Protein AF-A0A2N3AT67-F1 (afdb_monomer_lite)

Foldseek 3Di:
DDDDDDDDDDDDDDDDDDPDDDDDDPDDPDDPDDPPPPDPDDDPDDDDDDDDDDDDDDDDDDDDDDDDDDPPDDDPDPPPDDPVPPPPDPDQDPVLVVVDDDPVVLVPDDPLRNCVSVVVQDLAPADPVRAQDLQWFADQECVSPADHQCPQAPPDLVVLLCVLVVLQAADPDPVCLVVLLSHLRYRHGHYPPDDSLSSLLSSLNNCLRNVVLCRSLVRLVSHGLSPHDPSNLVSNCSSCVSVVNLQSSLVNCSSCVPVDDALVSLLSPLLSCLLVVVLVVSLVSLVVCCVVVRDPNVVSVVSNVNSVVSVD

Structure (mmCIF, N/CA/C/O backbone):
data_AF-A0A2N3AT67-F1
#
_entry.id   AF-A0A2N3AT67-F1
#
loop_
_atom_site.group_PDB
_atom_site.id
_atom_site.type_symbol
_atom_site.label_atom_id
_atom_site.label_alt_id
_atom_site.label_comp_id
_atom_site.label_asym_id
_atom_site.label_entity_id
_atom_site.label_seq_id
_atom_site.pdbx_PDB_ins_code
_atom_site.Cartn_x
_atom_site.Cartn_y
_atom_site.Cartn_z
_atom_site.occupancy
_atom_site.B_iso_or_equiv
_atom_site.auth_seq_id
_atom_site.auth_comp_id
_atom_site.auth_asym_id
_atom_site.auth_atom_id
_atom_site.pdbx_PDB_model_num
ATOM 1 N N . MET A 1 1 ? 61.462 26.965 7.258 1.00 39.53 1 MET A N 1
ATOM 2 C CA . MET A 1 1 ? 61.397 26.772 5.792 1.00 39.53 1 MET A CA 1
ATOM 3 C C . MET A 1 1 ? 59.910 26.651 5.473 1.00 39.53 1 MET A C 1
ATOM 5 O O . MET A 1 1 ? 59.296 25.748 6.014 1.00 39.53 1 MET A O 1
ATOM 9 N N . ALA A 1 2 ? 59.227 27.693 4.984 1.00 36.69 2 ALA A N 1
ATOM 10 C CA . ALA A 1 2 ? 59.305 28.261 3.625 1.00 36.69 2 ALA A CA 1
ATOM 11 C C . ALA A 1 2 ? 58.795 27.244 2.571 1.00 36.69 2 ALA A C 1
ATOM 13 O O . ALA A 1 2 ? 59.312 26.135 2.555 1.00 36.69 2 ALA A O 1
ATOM 14 N N . ALA A 1 3 ? 57.822 27.540 1.695 1.00 36.34 3 ALA A N 1
ATOM 15 C CA . ALA A 1 3 ? 57.132 28.813 1.420 1.00 36.34 3 ALA A CA 1
ATOM 16 C C . ALA A 1 3 ? 55.718 28.620 0.808 1.00 36.34 3 ALA A C 1
ATOM 18 O O . ALA A 1 3 ? 55.346 27.515 0.423 1.00 36.34 3 ALA A O 1
ATOM 19 N N . SER A 1 4 ? 54.961 29.719 0.695 1.00 42.91 4 SER A N 1
ATOM 20 C CA . SER A 1 4 ? 53.636 29.813 0.053 1.00 42.91 4 SER A CA 1
ATOM 21 C C . SER A 1 4 ? 53.713 30.246 -1.423 1.00 42.91 4 SER A C 1
ATOM 23 O O . SER A 1 4 ? 54.487 31.150 -1.721 1.00 42.91 4 SER A O 1
ATOM 25 N N . VAL A 1 5 ? 52.828 29.721 -2.290 1.00 42.88 5 VAL A N 1
ATOM 26 C CA . VAL A 1 5 ? 52.293 30.318 -3.552 1.00 42.88 5 VAL A CA 1
ATOM 27 C C . VAL A 1 5 ? 50.911 29.666 -3.796 1.00 42.88 5 VAL A C 1
ATOM 29 O O . VAL A 1 5 ? 50.825 28.453 -3.644 1.00 42.88 5 VAL A O 1
ATOM 32 N N . LEU A 1 6 ? 49.757 30.294 -4.081 1.00 40.88 6 LEU A N 1
ATOM 33 C CA . LEU A 1 6 ? 49.311 31.677 -4.369 1.00 40.88 6 LEU A CA 1
ATOM 34 C C . LEU A 1 6 ? 49.161 32.091 -5.857 1.00 40.88 6 LEU A C 1
ATOM 36 O O . LEU A 1 6 ? 49.965 32.844 -6.393 1.00 40.88 6 LEU A O 1
ATOM 40 N N . ALA A 1 7 ? 48.047 31.658 -6.466 1.00 38.94 7 ALA A N 1
ATOM 41 C CA . ALA A 1 7 ? 47.331 32.257 -7.611 1.00 38.94 7 ALA A CA 1
ATOM 42 C C . ALA A 1 7 ? 45.872 31.744 -7.514 1.00 38.94 7 ALA A C 1
ATOM 44 O O . ALA A 1 7 ? 45.680 30.533 -7.472 1.00 38.94 7 ALA A O 1
ATOM 45 N N . LEU A 1 8 ? 44.794 32.501 -7.275 1.00 38.44 8 LEU A N 1
ATOM 46 C CA . LEU A 1 8 ? 44.333 33.839 -7.681 1.00 38.44 8 LEU A CA 1
ATOM 47 C C . LEU A 1 8 ? 43.943 33.972 -9.166 1.00 38.44 8 LEU A C 1
ATOM 49 O O . LEU A 1 8 ? 44.793 34.012 -10.048 1.00 38.44 8 LEU A O 1
ATOM 53 N N . GLY A 1 9 ? 42.631 34.118 -9.388 1.00 39.91 9 GLY A N 1
ATOM 54 C CA . GLY A 1 9 ? 41.974 34.441 -10.657 1.00 39.91 9 GLY A CA 1
ATOM 55 C C . GLY A 1 9 ? 40.609 35.095 -10.397 1.00 39.91 9 GLY A C 1
ATOM 56 O O . GLY A 1 9 ? 39.591 34.414 -10.327 1.00 39.91 9 GLY A O 1
ATOM 57 N N . LEU A 1 10 ? 40.614 36.416 -10.188 1.00 41.66 10 LEU A N 1
ATOM 58 C CA . LEU A 1 10 ? 39.441 37.314 -10.210 1.00 41.66 10 LEU A CA 1
ATOM 59 C C . LEU A 1 10 ? 38.942 37.501 -11.669 1.00 41.66 10 LEU A C 1
ATOM 61 O O . LEU A 1 10 ? 39.706 37.214 -12.585 1.00 41.66 10 LEU A O 1
ATOM 65 N N . ALA A 1 11 ? 37.775 38.071 -12.009 1.00 43.16 11 ALA A N 1
ATOM 66 C CA . ALA A 1 11 ? 36.492 38.373 -11.340 1.00 43.16 11 ALA A CA 1
ATOM 67 C C . ALA A 1 11 ? 35.508 38.954 -12.403 1.00 43.16 11 ALA A C 1
ATOM 69 O O . ALA A 1 11 ? 35.921 39.209 -13.532 1.00 43.16 11 ALA A O 1
ATOM 70 N N . GLY A 1 12 ? 34.247 39.239 -12.029 1.00 35.28 12 GLY A N 1
ATOM 71 C CA . GLY A 1 12 ? 33.264 39.994 -12.844 1.00 35.28 12 GLY A CA 1
ATOM 72 C C . GLY A 1 12 ? 32.013 39.169 -13.187 1.00 35.28 12 GLY A C 1
ATOM 73 O O . GLY A 1 12 ? 32.057 38.389 -14.126 1.00 35.28 12 GLY A O 1
ATOM 74 N N . ALA A 1 13 ? 30.899 39.149 -12.444 1.00 42.62 13 ALA A N 1
ATOM 75 C CA . ALA A 1 13 ? 30.152 40.174 -11.696 1.00 42.62 13 ALA A CA 1
ATOM 76 C C . ALA A 1 13 ? 29.319 41.136 -12.572 1.00 42.62 13 ALA A C 1
ATOM 78 O O . ALA A 1 13 ? 29.882 42.015 -13.211 1.00 42.62 13 ALA A O 1
ATOM 79 N N . ILE A 1 14 ? 27.985 40.975 -12.525 1.00 42.12 14 ILE A N 1
ATOM 80 C CA . ILE A 1 14 ? 26.900 41.989 -12.550 1.00 42.12 14 ILE A CA 1
ATOM 81 C C . ILE A 1 14 ? 25.559 41.235 -12.385 1.00 42.12 14 ILE A C 1
ATOM 83 O O . ILE A 1 14 ? 25.407 40.150 -12.939 1.00 42.12 14 ILE A O 1
ATOM 87 N N . GLY A 1 15 ? 24.579 41.808 -11.666 1.00 36.19 15 GLY A N 1
ATOM 88 C CA . GLY A 1 15 ? 23.164 41.410 -11.820 1.00 36.19 15 GLY A CA 1
ATOM 89 C C . GLY A 1 15 ? 22.425 40.801 -10.618 1.00 36.19 15 GLY A C 1
ATOM 90 O O . GLY A 1 15 ? 21.558 39.958 -10.820 1.00 36.19 15 GLY A O 1
ATOM 91 N N . GLY A 1 16 ? 22.713 41.209 -9.378 1.00 41.97 16 GLY A N 1
ATOM 92 C CA . GLY A 1 16 ? 21.861 40.860 -8.232 1.00 41.97 16 GLY A CA 1
ATOM 93 C C . GLY A 1 16 ? 20.694 41.838 -8.047 1.00 41.97 16 GLY A C 1
ATOM 94 O O . GLY A 1 16 ? 20.933 42.990 -7.698 1.00 41.97 16 GLY A O 1
ATOM 95 N N . ALA A 1 17 ? 19.450 41.380 -8.222 1.00 41.50 17 ALA A N 1
ATOM 96 C CA . ALA A 1 17 ? 18.229 42.051 -7.753 1.00 41.50 17 ALA A CA 1
ATOM 97 C C . ALA A 1 17 ? 17.054 41.053 -7.687 1.00 41.50 17 ALA A C 1
ATOM 99 O O . ALA A 1 17 ? 16.878 40.273 -8.618 1.00 41.50 17 ALA A O 1
ATOM 100 N N . GLY A 1 18 ? 16.230 41.105 -6.629 1.00 35.16 18 GLY A N 1
ATOM 101 C CA . GLY A 1 18 ? 14.928 40.410 -6.599 1.00 35.16 18 GLY A CA 1
ATOM 102 C C . GLY A 1 18 ? 14.735 39.296 -5.560 1.00 35.16 18 GLY A C 1
ATOM 103 O O . GLY A 1 18 ? 14.329 38.195 -5.916 1.00 35.16 18 GLY A O 1
ATOM 104 N N . LEU A 1 19 ? 14.935 39.582 -4.268 1.00 49.50 19 LEU A N 1
ATOM 105 C CA . LEU A 1 19 ? 14.237 38.848 -3.201 1.00 49.50 19 LEU A CA 1
ATOM 106 C C . LEU A 1 19 ? 12.907 39.553 -2.895 1.00 49.50 19 LEU A C 1
ATOM 108 O O . LEU A 1 19 ? 12.942 40.625 -2.301 1.00 49.50 19 LEU A O 1
ATOM 112 N N . ALA A 1 20 ? 11.772 38.957 -3.275 1.00 41.09 20 ALA A N 1
ATOM 113 C CA . ALA A 1 20 ? 10.440 39.097 -2.655 1.00 41.09 20 ALA A CA 1
ATOM 114 C C . ALA A 1 20 ? 9.368 38.445 -3.549 1.00 41.09 20 ALA A C 1
ATOM 116 O O . ALA A 1 20 ? 9.534 38.398 -4.763 1.00 41.09 20 ALA A O 1
ATOM 117 N N . GLY A 1 21 ? 8.230 38.045 -2.969 1.00 37.59 21 GLY A N 1
ATOM 118 C CA . GLY A 1 21 ? 6.989 37.880 -3.745 1.00 37.59 21 GLY A CA 1
ATOM 119 C C . GLY A 1 21 ? 6.351 36.496 -3.711 1.00 37.59 21 GLY A C 1
ATOM 120 O O . GLY A 1 21 ? 6.402 35.747 -4.677 1.00 37.59 21 GLY A O 1
ATOM 121 N N . PHE A 1 22 ? 5.716 36.214 -2.577 1.00 38.81 22 PHE A N 1
ATOM 122 C CA . PHE A 1 22 ? 4.520 35.391 -2.390 1.00 38.81 22 PHE A CA 1
ATOM 123 C C . PHE A 1 22 ? 3.733 34.911 -3.624 1.00 38.81 22 PHE A C 1
ATOM 125 O O . PHE A 1 22 ? 3.481 35.642 -4.578 1.00 38.81 22 PHE A O 1
ATOM 132 N N . ALA A 1 23 ? 3.187 33.703 -3.458 1.00 51.94 23 ALA A N 1
ATOM 133 C CA . ALA A 1 23 ? 2.078 33.149 -4.221 1.00 51.94 23 ALA A CA 1
ATOM 134 C C . ALA A 1 23 ? 0.973 34.174 -4.556 1.00 51.94 23 ALA A C 1
ATOM 136 O O . ALA A 1 23 ? 0.394 34.798 -3.666 1.00 51.94 23 ALA A O 1
ATOM 137 N N . ALA A 1 24 ? 0.620 34.246 -5.839 1.00 38.94 24 ALA A N 1
ATOM 138 C CA . ALA A 1 24 ? -0.590 34.883 -6.344 1.00 38.94 24 ALA A CA 1
ATOM 139 C C . ALA A 1 24 ? -1.272 33.943 -7.351 1.00 38.94 24 ALA A C 1
ATOM 141 O O . ALA A 1 24 ? -0.615 33.137 -8.012 1.00 38.94 24 ALA A O 1
ATOM 142 N N . ALA A 1 25 ? -2.602 34.008 -7.418 1.00 44.88 25 ALA A N 1
ATOM 143 C CA . ALA A 1 25 ? -3.433 33.066 -8.159 1.00 44.88 25 ALA A CA 1
ATOM 144 C C . ALA A 1 25 ? -3.114 33.016 -9.665 1.00 44.88 25 ALA A C 1
ATOM 146 O O . ALA A 1 25 ? -2.995 34.054 -10.314 1.00 44.88 25 ALA A O 1
ATOM 147 N N . GLN A 1 26 ? -3.104 31.810 -10.245 1.00 44.81 26 GLN A N 1
ATOM 148 C CA . GLN A 1 26 ? -3.223 31.647 -11.696 1.00 44.81 26 GLN A CA 1
ATOM 149 C C . GLN A 1 26 ? -4.664 31.953 -12.125 1.00 44.81 26 GLN A C 1
ATOM 151 O O . GLN A 1 26 ? -5.505 31.061 -12.241 1.00 44.81 26 GLN A O 1
ATOM 156 N N . GLN A 1 27 ? -4.955 33.236 -12.332 1.00 48.19 27 GLN A N 1
ATOM 157 C CA . GLN A 1 27 ? -6.124 33.647 -13.103 1.00 48.19 27 GLN A CA 1
ATOM 158 C C . GLN A 1 27 ? -5.916 33.282 -14.580 1.00 48.19 27 GLN A C 1
ATOM 160 O O . GLN A 1 27 ? -4.786 33.208 -15.069 1.00 48.19 27 GLN A O 1
ATOM 165 N N . ARG A 1 28 ? -7.021 32.988 -15.271 1.00 50.41 28 ARG A N 1
ATOM 166 C CA . ARG A 1 28 ? -7.022 32.565 -16.677 1.00 50.41 28 ARG A CA 1
ATOM 167 C C . ARG A 1 28 ? -6.394 33.657 -17.559 1.00 50.41 28 ARG A C 1
ATOM 169 O O . ARG A 1 28 ? -6.617 34.832 -17.274 1.00 50.41 28 ARG A O 1
ATOM 176 N N . PRO A 1 29 ? -5.668 33.306 -18.635 1.00 53.44 29 PRO A N 1
ATOM 177 C CA . PRO A 1 29 ? -5.302 34.285 -19.648 1.00 53.44 29 PRO A CA 1
ATOM 178 C C . PRO A 1 29 ? -6.574 34.748 -20.374 1.00 53.44 29 PRO A C 1
ATOM 180 O O . PRO A 1 29 ? -7.168 33.986 -21.133 1.00 53.44 29 PRO A O 1
ATOM 183 N N . GLU A 1 30 ? -7.001 35.981 -20.107 1.00 60.94 30 GLU A N 1
ATOM 184 C CA . GLU A 1 30 ? -8.046 36.665 -20.879 1.00 60.94 30 GLU A CA 1
ATOM 185 C C . GLU A 1 30 ? -7.561 36.923 -22.315 1.00 60.94 30 GLU A C 1
ATOM 187 O O . GLU A 1 30 ? -6.378 37.200 -22.543 1.00 60.94 30 GLU A O 1
ATOM 192 N N . SER A 1 31 ? -8.469 36.822 -23.291 1.00 67.62 31 SER A N 1
ATOM 193 C CA . SER A 1 31 ? -8.132 37.010 -24.708 1.00 67.62 31 SER A CA 1
ATOM 194 C C . SER A 1 31 ? -7.840 38.484 -25.010 1.00 67.62 31 SER A C 1
ATOM 196 O O . SER A 1 31 ? -8.583 39.376 -24.611 1.00 67.62 31 SER A O 1
ATOM 198 N N . ILE A 1 32 ? -6.752 38.743 -25.741 1.00 62.91 32 ILE A N 1
ATOM 199 C CA . ILE A 1 32 ? -6.343 40.092 -26.184 1.00 62.91 32 ILE A CA 1
ATOM 200 C C . ILE A 1 32 ? -7.066 40.501 -27.487 1.00 62.91 32 ILE A C 1
ATOM 202 O O . ILE A 1 32 ? -6.915 41.623 -27.972 1.00 62.91 32 ILE A O 1
ATOM 206 N N . LEU A 1 33 ? -7.880 39.611 -28.064 1.00 61.03 33 LEU A N 1
ATOM 207 C CA . LEU A 1 33 ? -8.658 39.903 -29.265 1.00 61.03 33 LEU A CA 1
ATOM 208 C C . LEU A 1 33 ? -9.918 40.726 -28.932 1.00 61.03 33 LEU A C 1
ATOM 210 O O . LEU A 1 33 ? -10.548 40.492 -27.899 1.00 61.03 33 LEU A O 1
ATOM 214 N N . PRO A 1 34 ? -10.330 41.671 -29.802 1.00 73.00 34 PRO A N 1
ATOM 215 C CA . PRO A 1 34 ? -11.612 42.354 -29.660 1.00 73.00 34 PRO A CA 1
ATOM 216 C C . PRO A 1 34 ? -12.774 41.346 -29.592 1.00 73.00 34 PRO A C 1
ATOM 218 O O . PRO A 1 34 ? -12.738 40.339 -30.308 1.00 73.00 34 PRO A O 1
ATOM 221 N N . PRO A 1 35 ? -13.818 41.603 -28.780 1.00 70.12 35 PRO A N 1
ATOM 222 C CA . PRO A 1 35 ? -14.937 40.677 -28.632 1.00 70.12 35 PRO A CA 1
ATOM 223 C C . PRO A 1 35 ? -15.608 40.402 -29.987 1.00 70.12 35 PRO A C 1
ATOM 225 O O . PRO A 1 35 ? -16.020 41.334 -30.677 1.00 70.12 35 PRO A O 1
ATOM 228 N N . GLY A 1 36 ? -15.703 39.117 -30.351 1.00 64.38 36 GLY A N 1
ATOM 229 C CA . GLY A 1 36 ? -16.297 38.636 -31.607 1.00 64.38 36 GLY A CA 1
ATOM 230 C C . GLY A 1 36 ? -15.360 37.873 -32.559 1.00 64.38 36 GLY A C 1
ATOM 231 O O . GLY A 1 36 ? -15.809 37.478 -33.630 1.00 64.38 36 GLY A O 1
ATOM 232 N N . PHE A 1 37 ? -14.083 37.650 -32.211 1.00 64.81 37 PHE A N 1
ATOM 233 C CA . PHE A 1 37 ? -13.141 36.887 -33.058 1.00 64.81 37 PHE A CA 1
ATOM 234 C C . PHE A 1 37 ? -13.067 35.372 -32.781 1.00 64.81 37 PHE A C 1
ATOM 236 O O . PHE A 1 37 ? -12.591 34.640 -33.646 1.00 64.81 37 PHE A O 1
ATOM 243 N N . ASP A 1 38 ? -13.540 34.902 -31.621 1.00 60.03 38 ASP A N 1
ATOM 244 C CA . ASP A 1 38 ? -13.441 33.496 -31.178 1.00 60.03 38 ASP A CA 1
ATOM 245 C C . ASP A 1 38 ? -14.783 32.725 -31.218 1.00 60.03 38 ASP A C 1
ATOM 247 O O . ASP A 1 38 ? -14.855 31.600 -30.728 1.00 60.03 38 ASP A O 1
ATOM 251 N N . ASP A 1 39 ? -15.848 33.285 -31.808 1.00 64.31 39 ASP A N 1
ATOM 252 C CA . ASP A 1 39 ? -17.110 32.559 -32.024 1.00 64.31 39 ASP A CA 1
ATOM 253 C C . ASP A 1 39 ? -17.017 31.688 -33.296 1.00 64.31 39 ASP A C 1
ATOM 255 O O . ASP A 1 39 ? -17.076 32.223 -34.410 1.00 64.31 39 ASP A O 1
ATOM 259 N N . PRO A 1 40 ? -16.896 30.347 -33.199 1.00 63.28 40 PRO A N 1
ATOM 260 C CA . PRO A 1 40 ? -16.956 29.497 -34.379 1.00 63.28 40 PRO A CA 1
ATOM 261 C C . PRO A 1 40 ? -18.364 29.549 -34.978 1.00 63.28 40 PRO A C 1
ATOM 263 O O . PRO A 1 40 ? -19.357 29.280 -34.297 1.00 63.28 40 PRO A O 1
ATOM 266 N N . THR A 1 41 ? -18.453 29.832 -36.279 1.00 67.62 41 THR A N 1
ATOM 267 C CA . THR A 1 41 ? -19.714 29.766 -37.028 1.00 67.62 41 THR A CA 1
ATOM 268 C C . THR A 1 41 ? -20.400 28.416 -36.775 1.00 67.62 41 THR A C 1
ATOM 270 O O . THR A 1 41 ? -19.748 27.383 -36.962 1.00 67.62 41 THR A O 1
ATOM 273 N N . PRO A 1 42 ? -21.692 28.379 -36.386 1.00 60.88 42 PRO A N 1
ATOM 274 C CA . PRO A 1 42 ? -22.387 27.126 -36.118 1.00 60.88 42 PRO A CA 1
ATOM 275 C C . PRO A 1 42 ? -22.273 26.159 -37.297 1.00 60.88 42 PRO A C 1
ATOM 277 O O . PRO A 1 42 ? -22.670 26.478 -38.420 1.00 60.88 42 PRO A O 1
ATOM 280 N N . ALA A 1 43 ? -21.717 24.973 -37.041 1.00 66.69 43 ALA A N 1
ATOM 281 C CA . ALA A 1 43 ? -21.599 23.941 -38.060 1.00 66.69 43 ALA A CA 1
ATOM 282 C C . ALA A 1 43 ? -23.003 23.551 -38.568 1.00 66.69 43 ALA A C 1
ATOM 284 O O . ALA A 1 43 ? -23.921 23.391 -37.756 1.00 66.69 43 ALA A O 1
ATOM 285 N N . PRO A 1 44 ? -23.202 23.387 -39.890 1.00 72.69 44 PRO A N 1
ATOM 286 C CA . PRO A 1 44 ? -24.498 22.996 -40.426 1.00 72.69 44 PRO A CA 1
ATOM 287 C C . PRO A 1 44 ? -24.910 21.620 -39.873 1.00 72.69 44 PRO A C 1
ATOM 289 O O . PRO A 1 44 ? -24.051 20.746 -39.712 1.00 72.69 44 PRO A O 1
ATOM 292 N N . PRO A 1 45 ? -26.208 21.394 -39.595 1.00 70.62 45 PRO A N 1
ATOM 293 C CA . PRO A 1 45 ? -26.672 20.133 -39.032 1.00 70.62 45 PRO A CA 1
ATOM 294 C C . PRO A 1 45 ? -26.349 18.960 -39.974 1.00 70.62 45 PRO A C 1
ATOM 296 O O . PRO A 1 45 ? -26.440 19.111 -41.199 1.00 70.62 45 PRO A O 1
ATOM 299 N N . PRO A 1 46 ? -25.986 17.781 -39.434 1.00 66.62 46 PRO A N 1
ATOM 300 C CA . PRO A 1 46 ? -25.627 16.631 -40.251 1.00 66.62 46 PRO A CA 1
ATOM 301 C C . PRO A 1 46 ? -26.801 16.210 -41.142 1.00 66.62 46 PRO A C 1
ATOM 303 O O . PRO A 1 46 ? -27.932 16.038 -40.686 1.00 66.62 46 PRO A O 1
ATOM 306 N N . ARG A 1 47 ? -26.519 16.029 -42.437 1.00 67.94 47 ARG A N 1
ATOM 307 C CA . ARG A 1 47 ? -27.496 15.530 -43.410 1.00 67.94 47 ARG A CA 1
ATOM 308 C C . ARG A 1 47 ? -27.930 14.108 -43.013 1.00 67.94 47 ARG A C 1
ATOM 310 O O . ARG A 1 47 ? -27.049 13.295 -42.731 1.00 67.94 47 ARG A O 1
ATOM 317 N N . PRO A 1 48 ? -29.235 13.770 -43.044 1.00 64.62 48 PRO A N 1
ATOM 318 C CA . PRO A 1 48 ? -29.689 12.406 -42.795 1.00 64.62 48 PRO A CA 1
ATOM 319 C C . PRO A 1 48 ? -29.001 11.412 -43.736 1.00 64.62 48 PRO A C 1
ATOM 321 O O . PRO A 1 48 ? -29.022 11.589 -44.957 1.00 64.62 48 PRO A O 1
ATOM 324 N N . ALA A 1 49 ? -28.395 10.369 -43.170 1.00 70.12 49 ALA A N 1
ATOM 325 C CA . ALA A 1 49 ? -27.904 9.241 -43.950 1.00 70.12 49 ALA A CA 1
ATOM 326 C C . ALA A 1 49 ? -29.101 8.443 -44.508 1.00 70.12 49 ALA A C 1
ATOM 328 O O . ALA A 1 49 ? -30.101 8.288 -43.801 1.00 70.12 49 ALA A O 1
ATOM 329 N N . PRO A 1 50 ? -29.035 7.931 -45.751 1.00 61.28 50 PRO A N 1
ATOM 330 C CA . PRO A 1 50 ? -30.092 7.083 -46.288 1.00 61.28 50 PRO A CA 1
ATOM 331 C C . PRO A 1 50 ? -30.196 5.791 -45.469 1.00 61.28 50 PRO A C 1
ATOM 333 O O . PRO A 1 50 ? -29.192 5.127 -45.207 1.00 61.28 50 PRO A O 1
ATOM 336 N N . ALA A 1 51 ? -31.416 5.435 -45.067 1.00 62.84 51 ALA A N 1
ATOM 337 C CA . ALA A 1 51 ? -31.674 4.194 -44.348 1.00 62.84 51 ALA A CA 1
ATOM 338 C C . ALA A 1 51 ? -31.393 2.974 -45.251 1.00 62.84 51 ALA A C 1
ATOM 340 O O . ALA A 1 51 ? -31.747 3.007 -46.434 1.00 62.84 51 ALA A O 1
ATOM 341 N N . PRO A 1 52 ? -30.788 1.890 -44.729 1.00 60.44 52 PRO A N 1
ATOM 342 C CA . PRO A 1 52 ? -30.572 0.676 -45.505 1.00 60.44 52 PRO A CA 1
ATOM 343 C C . PRO A 1 52 ? -31.909 0.003 -45.842 1.00 60.44 52 PRO A C 1
ATOM 345 O O . PRO A 1 52 ? -32.730 -0.264 -44.963 1.00 60.44 52 PRO A O 1
ATOM 348 N N . THR A 1 53 ? -32.114 -0.303 -47.121 1.00 62.38 53 THR A N 1
ATOM 349 C CA . THR A 1 53 ? -33.278 -1.056 -47.602 1.00 62.38 53 THR A CA 1
ATOM 350 C C . THR A 1 53 ? -33.178 -2.521 -47.149 1.00 62.38 53 THR A C 1
ATOM 352 O O . THR A 1 53 ? -32.149 -3.148 -47.405 1.00 62.38 53 THR A O 1
ATOM 355 N N . PRO A 1 54 ? -34.208 -3.108 -46.510 1.00 51.00 54 PRO A N 1
ATOM 356 C CA . PRO A 1 54 ? -34.161 -4.503 -46.084 1.00 51.00 54 PRO A CA 1
ATOM 357 C C . PRO A 1 54 ? -34.287 -5.465 -47.275 1.00 51.00 54 PRO A C 1
ATOM 359 O O . PRO A 1 54 ? -35.272 -5.440 -48.014 1.00 51.00 54 PRO A O 1
ATOM 362 N N . THR A 1 55 ? -33.307 -6.354 -47.431 1.00 58.84 55 THR A N 1
ATOM 363 C CA . THR A 1 55 ? -33.346 -7.461 -48.397 1.00 58.84 55 THR A CA 1
ATOM 364 C C . THR A 1 55 ? -34.250 -8.591 -47.880 1.00 58.84 55 THR A C 1
ATOM 366 O O . THR A 1 55 ? -34.043 -9.044 -46.753 1.00 58.84 55 THR A O 1
ATOM 369 N N . PRO A 1 56 ? -35.208 -9.120 -48.666 1.00 55.75 56 PRO A N 1
ATOM 370 C CA . PRO A 1 56 ? -35.956 -10.317 -48.281 1.00 55.75 56 PRO A CA 1
ATOM 371 C C . PRO A 1 56 ? -35.055 -11.562 -48.350 1.00 55.75 56 PRO A C 1
ATOM 373 O O . PRO A 1 56 ? -34.558 -11.900 -49.423 1.00 55.75 56 PRO A O 1
ATOM 376 N N . GLY A 1 57 ? -34.847 -12.255 -47.224 1.00 46.53 57 GLY A N 1
ATOM 377 C CA . GLY A 1 57 ? -33.923 -13.395 -47.148 1.00 46.53 57 GLY A CA 1
ATOM 378 C C . GLY A 1 57 ? -34.245 -14.400 -46.038 1.00 46.53 57 GLY A C 1
ATOM 379 O O . GLY A 1 57 ? -33.724 -14.286 -44.938 1.00 46.53 57 GLY A O 1
ATOM 380 N N . THR A 1 58 ? -35.081 -15.390 -46.373 1.00 45.38 58 THR A N 1
ATOM 381 C CA . THR A 1 58 ? -35.215 -16.728 -45.744 1.00 45.38 58 THR A CA 1
ATOM 382 C C . THR A 1 58 ? -35.154 -16.845 -44.212 1.00 45.38 58 THR A C 1
ATOM 384 O O . THR A 1 58 ? -34.083 -16.924 -43.615 1.00 45.38 58 THR A O 1
ATOM 387 N N . THR A 1 59 ? -36.324 -17.036 -43.598 1.00 40.31 59 THR A N 1
ATOM 388 C CA . THR A 1 59 ? -36.509 -17.441 -42.195 1.00 40.31 59 THR A CA 1
ATOM 389 C C . THR A 1 59 ? -35.962 -18.853 -41.912 1.00 40.31 59 THR A C 1
ATOM 391 O O . THR A 1 59 ? -36.465 -19.812 -42.503 1.00 40.31 59 THR A O 1
ATOM 394 N N . PRO A 1 60 ? -35.019 -19.041 -40.970 1.00 53.53 60 PRO A N 1
ATOM 395 C CA . PRO A 1 60 ? -34.741 -20.347 -40.374 1.00 53.53 60 PRO A CA 1
ATOM 396 C C . PRO A 1 60 ? -35.836 -20.706 -39.357 1.00 53.53 60 PRO A C 1
ATOM 398 O O . PRO A 1 60 ? -36.283 -19.849 -38.595 1.00 53.53 60 PRO A O 1
ATOM 401 N N . ALA A 1 61 ? -36.260 -21.971 -39.316 1.00 51.50 61 ALA A N 1
ATOM 402 C CA . ALA A 1 61 ? -37.214 -22.437 -38.309 1.00 51.50 61 ALA A CA 1
ATOM 403 C C . ALA A 1 61 ? -36.608 -22.361 -36.888 1.00 51.50 61 ALA A C 1
ATOM 405 O O . ALA A 1 61 ? -35.422 -22.665 -36.723 1.00 51.50 61 ALA A O 1
ATOM 406 N N . PRO A 1 62 ? -37.386 -21.985 -35.855 1.00 42.78 62 PRO A N 1
ATOM 407 C CA . PRO A 1 62 ? -36.872 -21.896 -34.494 1.00 42.78 62 PRO A CA 1
ATOM 408 C C . PRO A 1 62 ? -36.568 -23.297 -33.928 1.00 42.78 62 PRO A C 1
ATOM 410 O O . PRO A 1 62 ? -37.434 -24.174 -33.990 1.00 42.78 62 PRO A O 1
ATOM 413 N N . PRO A 1 63 ? -35.384 -23.529 -33.329 1.00 47.81 63 PRO A N 1
ATOM 414 C CA . PRO A 1 63 ? -35.170 -24.702 -32.494 1.00 47.81 63 PRO A CA 1
ATOM 415 C C . PRO A 1 63 ? -36.018 -24.590 -31.218 1.00 47.81 63 PRO A C 1
ATOM 417 O O . PRO A 1 63 ? -36.222 -23.498 -30.683 1.00 47.81 63 PRO A O 1
ATOM 420 N N . ALA A 1 64 ? -36.515 -25.726 -30.727 1.00 46.59 64 ALA A N 1
ATOM 421 C CA . ALA A 1 64 ? -37.347 -25.773 -29.529 1.00 46.59 64 ALA A CA 1
ATOM 422 C C . ALA A 1 64 ? -36.598 -25.228 -28.299 1.00 46.59 64 ALA A C 1
ATOM 424 O O . ALA A 1 64 ? -35.447 -25.584 -28.041 1.00 46.59 64 ALA A O 1
ATOM 425 N N . THR A 1 65 ? -37.271 -24.384 -27.518 1.00 39.00 65 THR A N 1
ATOM 426 C CA . THR A 1 65 ? -36.723 -23.772 -26.304 1.00 39.00 65 THR A CA 1
ATOM 427 C C . THR A 1 65 ? -36.557 -24.796 -25.180 1.00 39.00 65 THR A C 1
ATOM 429 O O . THR A 1 65 ? -37.511 -25.097 -24.462 1.00 39.00 65 THR A O 1
ATOM 432 N N . GLY A 1 66 ? -35.332 -25.282 -24.988 1.00 56.16 66 GLY A N 1
ATOM 433 C CA . GLY A 1 66 ? -34.845 -25.764 -23.694 1.00 56.16 66 GLY A CA 1
ATOM 434 C C . GLY A 1 66 ? -34.055 -24.649 -22.986 1.00 56.16 66 GLY A C 1
ATOM 435 O O . GLY A 1 66 ? -33.386 -23.878 -23.679 1.00 56.16 66 GLY A O 1
ATOM 436 N N . PRO A 1 67 ? -34.098 -24.516 -21.646 1.00 45.78 67 PRO A N 1
ATOM 437 C CA . PRO A 1 67 ? -33.314 -23.498 -20.946 1.00 45.78 67 PRO A CA 1
ATOM 438 C C . PRO A 1 67 ? -31.808 -23.745 -21.112 1.00 45.78 67 PRO A C 1
ATOM 440 O O . PRO A 1 67 ? -31.283 -24.757 -20.648 1.00 45.78 67 PRO A O 1
ATOM 443 N N . ALA A 1 68 ? -31.102 -22.815 -21.757 1.00 44.72 68 ALA A N 1
ATOM 444 C CA . ALA A 1 68 ? -29.646 -22.845 -21.826 1.00 44.72 68 ALA A CA 1
ATOM 445 C C . ALA A 1 68 ? -29.053 -22.414 -20.474 1.00 44.72 68 ALA A C 1
ATOM 447 O O . ALA A 1 68 ? -29.354 -21.330 -19.973 1.00 44.72 68 ALA A O 1
ATOM 448 N N . ALA A 1 69 ? -28.220 -23.267 -19.877 1.00 45.66 69 ALA A N 1
ATOM 449 C CA . ALA A 1 69 ? -27.591 -22.993 -18.589 1.00 45.66 69 ALA A CA 1
ATOM 450 C C . ALA A 1 69 ? -26.473 -21.941 -18.709 1.00 45.66 69 ALA A C 1
ATOM 452 O O . ALA A 1 69 ? -25.648 -21.991 -19.622 1.00 45.66 69 ALA A O 1
ATOM 453 N N . LEU A 1 70 ? -26.418 -21.022 -17.742 1.00 43.91 70 LEU A N 1
ATOM 454 C CA . LEU A 1 70 ? -25.295 -20.100 -17.565 1.00 43.91 70 LEU A CA 1
ATOM 455 C C . LEU A 1 70 ? -24.062 -20.873 -17.055 1.00 43.91 70 LEU A C 1
ATOM 457 O O . LEU A 1 70 ? -24.206 -21.659 -16.113 1.00 43.91 70 LEU A O 1
ATOM 461 N N . PRO A 1 71 ? -22.848 -20.651 -17.595 1.00 47.72 71 PRO A N 1
ATOM 462 C CA . PRO A 1 71 ? -21.643 -21.292 -17.076 1.00 47.72 71 PRO A CA 1
ATOM 463 C C . PRO A 1 71 ? -21.380 -20.870 -15.623 1.00 47.72 71 PRO A C 1
ATOM 465 O O . PRO A 1 71 ? -21.168 -19.692 -15.347 1.00 47.72 71 PRO A O 1
ATOM 468 N N . GLY A 1 72 ? -21.376 -21.834 -14.699 1.00 54.91 72 GLY A N 1
ATOM 469 C CA . GLY A 1 72 ? -21.017 -21.619 -13.290 1.00 54.91 72 GLY A CA 1
ATOM 470 C C . GLY A 1 72 ? -22.184 -21.482 -12.307 1.00 54.91 72 GLY A C 1
ATOM 471 O O . GLY A 1 72 ? -21.940 -21.522 -11.104 1.00 54.91 72 GLY A O 1
ATOM 472 N N . MET A 1 73 ? -23.436 -21.398 -12.769 1.00 41.78 73 MET A N 1
ATOM 473 C CA . MET A 1 73 ? -24.590 -21.516 -11.870 1.00 41.78 73 MET A CA 1
ATOM 474 C C . MET A 1 73 ? -24.908 -23.008 -11.662 1.00 41.78 73 MET A C 1
ATOM 476 O O . MET A 1 73 ? -25.135 -23.700 -12.660 1.00 41.78 73 MET A O 1
ATOM 480 N N . PRO A 1 74 ? -24.949 -23.546 -10.425 1.00 52.50 74 PRO A N 1
ATOM 481 C CA . PRO A 1 74 ? -25.474 -24.890 -10.214 1.00 52.50 74 PRO A CA 1
ATOM 482 C C . PRO A 1 74 ? -26.941 -24.903 -10.655 1.00 52.50 74 PRO A C 1
ATOM 484 O O . PRO A 1 74 ? -27.750 -24.105 -10.180 1.00 52.50 74 PRO A O 1
ATOM 487 N N . ALA A 1 75 ? -27.279 -25.784 -11.598 1.00 58.56 75 ALA A N 1
ATOM 488 C CA . ALA A 1 75 ? -28.660 -25.947 -12.030 1.00 58.56 75 ALA A CA 1
ATOM 489 C C . ALA A 1 75 ? -29.531 -26.334 -10.819 1.00 58.56 75 ALA A C 1
ATOM 491 O O . ALA A 1 75 ? -29.075 -27.125 -9.987 1.00 58.56 75 ALA A O 1
ATOM 492 N N . PRO A 1 76 ? -30.769 -25.818 -10.697 1.00 51.12 76 PRO A N 1
ATOM 493 C CA . PRO A 1 76 ? -31.664 -26.233 -9.628 1.00 51.12 76 PRO A CA 1
ATOM 494 C C . PRO A 1 76 ? -31.958 -27.728 -9.781 1.00 51.12 76 PRO A C 1
ATOM 496 O O . PRO A 1 76 ? -32.676 -28.143 -10.692 1.00 51.12 76 PRO A O 1
ATOM 499 N N . SER A 1 77 ? -31.369 -28.539 -8.901 1.00 65.31 77 SER A N 1
ATOM 500 C CA . SER A 1 77 ? -31.569 -29.985 -8.885 1.00 65.31 77 SER A CA 1
ATOM 501 C C . SER A 1 77 ? -33.046 -30.308 -8.690 1.00 65.31 77 SER A C 1
ATOM 503 O O . SER A 1 77 ? -33.594 -30.127 -7.608 1.00 65.31 77 SER A O 1
ATOM 505 N N . THR A 1 78 ? -33.669 -30.864 -9.726 1.00 61.12 78 THR A N 1
ATOM 506 C CA . THR A 1 78 ? -34.991 -31.510 -9.660 1.00 61.12 78 THR A CA 1
ATOM 507 C C . THR A 1 78 ? -34.927 -32.909 -9.038 1.00 61.12 78 THR A C 1
ATOM 509 O O . THR A 1 78 ? -35.940 -33.603 -8.961 1.00 61.12 78 THR A O 1
ATOM 512 N N . ALA A 1 79 ? -33.744 -33.337 -8.583 1.00 69.50 79 ALA A N 1
ATOM 513 C CA . ALA A 1 79 ? -33.587 -34.525 -7.762 1.00 69.50 79 ALA A CA 1
ATOM 514 C C . ALA A 1 79 ? -34.367 -34.359 -6.442 1.00 69.50 79 ALA A C 1
ATOM 516 O O . ALA A 1 79 ? -34.304 -33.286 -5.836 1.00 69.50 79 ALA A O 1
ATOM 517 N N . PRO A 1 80 ? -35.075 -35.399 -5.962 1.00 67.62 80 PRO A N 1
ATOM 518 C CA . PRO A 1 80 ? -35.704 -35.350 -4.649 1.00 67.62 80 PRO A CA 1
ATOM 519 C C . PRO A 1 80 ? -34.641 -35.081 -3.580 1.00 67.62 80 PRO A C 1
ATOM 521 O O . PRO A 1 80 ? -33.558 -35.670 -3.617 1.00 67.62 80 PRO A O 1
ATOM 524 N N . PHE A 1 81 ? -34.956 -34.195 -2.632 1.00 69.06 81 PHE A N 1
ATOM 525 C CA . PHE A 1 81 ? -34.074 -33.864 -1.515 1.00 69.06 81 PHE A CA 1
ATOM 526 C C . PHE A 1 81 ? -33.712 -35.141 -0.749 1.00 69.06 81 PHE A C 1
ATOM 528 O O . PHE A 1 81 ? -34.542 -35.708 -0.039 1.00 69.06 81 PHE A O 1
ATOM 535 N N . ASN A 1 82 ? -32.476 -35.607 -0.922 1.00 75.69 82 ASN A N 1
ATOM 536 C CA . ASN A 1 82 ? -31.956 -36.759 -0.208 1.00 75.69 82 ASN A CA 1
ATOM 537 C C . ASN A 1 82 ? -31.198 -36.258 1.032 1.00 75.69 82 ASN A C 1
ATOM 539 O O . ASN A 1 82 ? -30.081 -35.760 0.876 1.00 75.69 82 ASN A O 1
ATOM 543 N N . PRO A 1 83 ? -31.744 -36.394 2.256 1.00 65.31 83 PRO A N 1
ATOM 544 C CA . PRO A 1 83 ? -31.056 -35.948 3.467 1.00 65.31 83 PRO A CA 1
ATOM 545 C C . PRO A 1 83 ? -29.730 -36.691 3.709 1.00 65.31 83 PRO A C 1
ATOM 547 O O . PRO A 1 83 ? -28.858 -36.152 4.380 1.00 65.31 83 PRO A O 1
ATOM 550 N N . ALA A 1 84 ? -29.530 -37.878 3.119 1.00 70.31 84 ALA A N 1
ATOM 551 C CA . ALA A 1 84 ? -28.261 -38.609 3.170 1.00 70.31 84 ALA A CA 1
ATOM 552 C C . ALA A 1 84 ? -27.204 -38.110 2.158 1.00 70.31 84 ALA A C 1
ATOM 554 O O . ALA A 1 84 ? -26.084 -38.611 2.156 1.00 70.31 84 ALA A O 1
ATOM 555 N N . ALA A 1 85 ? -27.548 -37.149 1.291 1.00 72.25 85 ALA A N 1
ATOM 556 C CA . ALA A 1 85 ? -26.620 -36.485 0.370 1.00 72.25 85 ALA A CA 1
ATOM 557 C C . ALA A 1 85 ? -26.195 -35.083 0.852 1.00 72.25 85 ALA A C 1
ATOM 559 O O . ALA A 1 85 ? -25.471 -34.382 0.144 1.00 72.25 85 ALA A O 1
ATOM 560 N N . LEU A 1 86 ? -26.639 -34.663 2.042 1.00 70.00 86 LEU A N 1
ATOM 561 C CA . LEU A 1 86 ? -26.081 -33.489 2.705 1.00 70.00 86 LEU A CA 1
ATOM 562 C C . LEU A 1 86 ? -24.613 -33.770 3.067 1.00 70.00 86 LEU A C 1
ATOM 564 O O . LEU A 1 86 ? -24.311 -34.877 3.522 1.00 70.00 86 LEU A O 1
ATOM 568 N N . PRO A 1 87 ? -23.693 -32.800 2.902 1.00 74.75 87 PRO A N 1
ATOM 569 C CA . PRO A 1 87 ? -22.351 -32.942 3.447 1.00 74.75 87 PRO A CA 1
ATOM 570 C C . PRO A 1 87 ? -22.458 -33.160 4.958 1.00 74.75 87 PRO A C 1
ATOM 572 O O . PRO A 1 87 ? -23.209 -32.458 5.640 1.00 74.75 87 PRO A O 1
ATOM 575 N N . SER A 1 88 ? -21.717 -34.137 5.480 1.00 72.81 88 SER A N 1
ATOM 576 C CA . SER A 1 88 ? -21.632 -34.375 6.918 1.00 72.81 88 SER A CA 1
ATOM 577 C C . SER A 1 88 ? -21.178 -33.092 7.607 1.00 72.81 88 SER A C 1
ATOM 579 O O . SER A 1 88 ? -20.087 -32.597 7.314 1.00 72.81 88 SER A O 1
ATOM 581 N N . LEU A 1 89 ? -22.009 -32.563 8.509 1.00 64.50 89 LEU A N 1
ATOM 582 C CA . LEU A 1 89 ? -21.608 -31.455 9.371 1.00 64.50 89 LEU A CA 1
ATOM 583 C C . LEU A 1 89 ? -20.319 -31.852 10.110 1.00 64.50 89 LEU A C 1
ATOM 585 O O . LEU A 1 89 ? -20.229 -32.999 10.559 1.00 64.50 89 LEU A O 1
ATOM 589 N N . PRO A 1 90 ? -19.329 -30.949 10.234 1.00 71.19 90 PRO A N 1
ATOM 590 C CA . PRO A 1 90 ? -18.132 -31.233 11.011 1.00 71.19 90 PRO A CA 1
ATOM 591 C C . PRO A 1 90 ? -18.543 -31.542 12.454 1.00 71.19 90 PRO A C 1
ATOM 593 O O . PRO A 1 90 ? -19.123 -30.705 13.145 1.00 71.19 90 PRO A O 1
ATOM 596 N N . SER A 1 91 ? -18.288 -32.774 12.886 1.00 70.56 91 SER A N 1
ATOM 597 C CA . SER A 1 91 ? -18.534 -33.215 14.253 1.00 70.56 91 SER A CA 1
ATOM 598 C C . SER A 1 91 ? -17.426 -32.677 15.151 1.00 70.56 91 SER A C 1
ATOM 600 O O . SER A 1 91 ? -16.301 -33.169 15.074 1.00 70.56 91 SER A O 1
ATOM 602 N N . ILE A 1 92 ? -17.753 -31.688 15.984 1.00 73.69 92 ILE A N 1
ATOM 603 C CA . ILE A 1 92 ? -16.855 -31.187 17.031 1.00 73.69 92 ILE A CA 1
ATOM 604 C C . ILE A 1 92 ? -16.534 -32.346 17.980 1.00 73.69 92 ILE A C 1
ATOM 606 O O . ILE A 1 92 ? -17.442 -33.027 18.463 1.00 73.69 92 ILE A O 1
ATOM 610 N N . THR A 1 93 ? -15.249 -32.585 18.214 1.00 81.38 93 THR A N 1
ATOM 611 C CA . THR A 1 93 ? -14.765 -33.586 19.172 1.00 81.38 93 THR A CA 1
ATOM 612 C C . THR A 1 93 ? -14.870 -33.073 20.610 1.00 81.38 93 THR A C 1
ATOM 614 O O . THR A 1 93 ? -14.828 -31.866 20.845 1.00 81.38 93 THR A O 1
ATOM 617 N N . ASP A 1 94 ? -14.968 -33.970 21.598 1.00 80.12 94 ASP A N 1
ATOM 618 C CA . ASP A 1 94 ? -14.985 -33.567 23.015 1.00 80.12 94 ASP A CA 1
ATOM 619 C C . ASP A 1 94 ? -13.715 -32.784 23.414 1.00 80.12 94 ASP A C 1
ATOM 621 O O . ASP A 1 94 ? -13.792 -31.867 24.230 1.00 80.12 94 ASP A O 1
ATOM 625 N N . ASP A 1 95 ? -12.567 -33.077 22.788 1.00 78.88 95 ASP A N 1
ATOM 626 C CA . ASP A 1 95 ? -11.310 -32.339 22.981 1.00 78.88 95 ASP A CA 1
ATOM 627 C C . ASP A 1 95 ? -11.369 -30.908 22.410 1.00 78.88 95 ASP A C 1
ATOM 629 O O . ASP A 1 95 ? -10.901 -29.967 23.051 1.00 78.88 95 ASP A O 1
ATOM 633 N N . GLU A 1 96 ? -11.979 -30.704 21.235 1.00 76.69 96 GLU A N 1
ATOM 634 C CA . GLU A 1 96 ? -12.235 -29.359 20.690 1.00 76.69 96 GLU A CA 1
ATOM 635 C C . GLU A 1 96 ? -13.243 -28.588 21.546 1.00 76.69 96 GLU A C 1
ATOM 637 O O . GLU A 1 96 ? -13.063 -27.395 21.789 1.00 76.69 96 GLU A O 1
ATOM 642 N N . LEU A 1 97 ? -14.277 -29.267 22.052 1.00 78.06 97 LEU A N 1
ATOM 643 C CA . LEU A 1 97 ? -15.271 -28.672 22.942 1.00 78.06 97 LEU A CA 1
ATOM 644 C C . LEU A 1 97 ? -14.649 -28.265 24.291 1.00 78.06 97 LEU A C 1
ATOM 646 O O . LEU A 1 97 ? -14.999 -27.220 24.836 1.00 78.06 97 LEU A O 1
ATOM 650 N N . ALA A 1 98 ? -13.685 -29.042 24.795 1.00 80.25 98 ALA A N 1
ATOM 651 C CA . ALA A 1 98 ? -12.892 -28.727 25.983 1.00 80.25 98 ALA A CA 1
ATOM 652 C C . ALA A 1 98 ? -11.831 -27.631 25.751 1.00 80.25 98 ALA A C 1
ATOM 654 O O . ALA A 1 98 ? -11.384 -27.002 26.711 1.00 80.25 98 ALA A O 1
ATOM 655 N N . ALA A 1 99 ? -11.435 -27.381 24.498 1.00 80.25 99 ALA A N 1
ATOM 656 C CA . ALA A 1 99 ? -10.528 -26.295 24.123 1.00 80.25 99 ALA A CA 1
ATOM 657 C C . ALA A 1 99 ? -11.228 -24.926 23.984 1.00 80.25 99 ALA A C 1
ATOM 659 O O . ALA A 1 99 ? -10.549 -23.900 23.875 1.00 80.25 99 ALA A O 1
ATOM 660 N N . LEU A 1 100 ? -12.567 -24.882 23.995 1.00 81.81 100 LEU A N 1
ATOM 661 C CA . LEU A 1 100 ? -13.317 -23.628 23.959 1.00 81.81 100 LEU A CA 1
ATOM 662 C C . LEU A 1 100 ? -13.183 -22.846 25.286 1.00 81.81 100 LEU A C 1
ATOM 664 O O . LEU A 1 100 ? -13.214 -23.438 26.368 1.00 81.81 100 LEU A O 1
ATOM 668 N N . PRO A 1 101 ? -13.083 -21.502 25.240 1.00 85.62 101 PRO A N 1
ATOM 669 C CA . PRO A 1 101 ? -13.207 -20.655 26.424 1.00 85.62 101 PRO A CA 1
ATOM 670 C C . PRO A 1 101 ? -14.561 -20.822 27.133 1.00 85.62 101 PRO A C 1
ATOM 672 O O . PRO A 1 101 ? -15.530 -21.316 26.559 1.00 85.62 101 PRO A O 1
ATOM 675 N N . SER A 1 102 ? -14.659 -20.334 28.374 1.00 89.06 102 SER A N 1
ATOM 676 C CA . SER A 1 102 ? -15.939 -20.280 29.093 1.00 89.06 102 SER A CA 1
ATOM 677 C C . SER A 1 102 ? -16.995 -19.476 28.322 1.00 89.06 102 SER A C 1
ATOM 679 O O . SER A 1 102 ? -16.660 -18.551 27.582 1.00 89.06 102 SER A O 1
ATOM 681 N N . LEU A 1 103 ? -18.280 -19.780 28.543 1.00 86.12 103 LEU A N 1
ATOM 682 C CA . LEU A 1 103 ? -19.402 -19.089 27.890 1.00 86.12 103 LEU A CA 1
ATOM 683 C C . LEU A 1 103 ? -19.308 -17.559 28.042 1.00 86.12 103 LEU A C 1
ATOM 685 O O . LEU A 1 103 ? -19.343 -16.837 27.055 1.00 86.12 103 LEU A O 1
ATOM 689 N N . GLU A 1 104 ? -19.062 -17.077 29.260 1.00 86.44 104 GLU A N 1
ATOM 690 C CA . GLU A 1 104 ? -18.870 -15.652 29.570 1.00 86.44 104 GLU A CA 1
ATOM 691 C C . GLU A 1 104 ? -17.651 -15.039 28.845 1.00 86.44 104 GLU A C 1
ATOM 693 O O . GLU A 1 104 ? -17.632 -13.850 28.510 1.00 86.44 104 GLU A O 1
ATOM 698 N N . LYS A 1 105 ? -16.622 -15.847 28.544 1.00 85.44 105 LYS A N 1
ATOM 699 C CA . LYS A 1 105 ? -15.483 -15.401 27.735 1.00 85.44 105 LYS A CA 1
ATOM 700 C C . LYS A 1 105 ? -15.816 -15.363 26.240 1.00 85.44 105 LYS A C 1
ATOM 702 O O . LYS A 1 105 ? -15.356 -14.442 25.571 1.00 85.44 105 LYS A O 1
ATOM 707 N N . LEU A 1 106 ? -16.614 -16.305 25.736 1.00 85.38 106 LEU A N 1
ATOM 708 C CA . LEU A 1 106 ? -17.120 -16.310 24.357 1.00 85.38 106 LEU A CA 1
ATOM 709 C C . LEU A 1 106 ? -18.061 -15.121 24.101 1.00 85.38 106 LEU A C 1
ATOM 711 O O . LEU A 1 106 ? -17.895 -14.414 23.114 1.00 85.38 106 LEU A O 1
ATOM 715 N N . GLU A 1 107 ? -18.983 -14.839 25.025 1.00 84.31 107 GLU A N 1
ATOM 716 C CA . GLU A 1 107 ? -19.915 -13.699 24.958 1.00 84.31 107 GLU A CA 1
ATOM 717 C C . GLU A 1 107 ? -19.215 -12.327 25.012 1.00 84.31 107 GLU A C 1
ATOM 719 O O . GLU A 1 107 ? -19.785 -11.324 24.584 1.00 84.31 107 GLU A O 1
ATOM 724 N N . SER A 1 108 ? -17.978 -12.268 25.520 1.00 83.06 108 SER A N 1
ATOM 725 C CA . SER A 1 108 ? -17.172 -11.043 25.630 1.00 83.06 108 SER A CA 1
ATOM 726 C C . SER A 1 108 ? -16.040 -10.927 24.596 1.00 83.06 108 SER A C 1
ATOM 728 O O . SER A 1 108 ? -15.195 -10.035 24.712 1.00 83.06 108 SER A O 1
ATOM 730 N N . MET A 1 109 ? -15.991 -11.818 23.602 1.00 83.44 109 MET A N 1
ATOM 731 C CA . MET A 1 109 ? -15.070 -11.730 22.460 1.00 83.44 109 MET A CA 1
ATOM 732 C C . MET A 1 109 ? -15.658 -10.883 21.325 1.00 83.44 109 MET A C 1
ATOM 734 O O . MET A 1 109 ? -16.874 -10.802 21.159 1.00 83.44 109 MET A O 1
ATOM 738 N N . SER A 1 110 ? -14.789 -10.247 20.536 1.00 81.38 110 SER A N 1
ATOM 739 C CA . SER A 1 110 ? -15.209 -9.568 19.303 1.00 81.38 110 SER A CA 1
ATOM 740 C C . SER A 1 110 ? -15.589 -10.558 18.201 1.00 81.38 110 SER A C 1
ATOM 742 O O . SER A 1 110 ? -15.245 -11.743 18.272 1.00 81.38 110 SER A O 1
ATOM 744 N N . THR A 1 111 ? -16.257 -10.086 17.145 1.00 80.88 111 THR A N 1
ATOM 745 C CA . THR A 1 111 ? -16.621 -10.956 16.017 1.00 80.88 111 THR A CA 1
ATOM 746 C C . THR A 1 111 ? -15.374 -11.519 15.330 1.00 80.88 111 THR A C 1
ATOM 748 O O . THR A 1 111 ? -15.299 -12.723 15.096 1.00 80.88 111 THR A O 1
ATOM 751 N N . GLU A 1 112 ? -14.318 -10.718 15.141 1.00 76.44 112 GLU A N 1
ATOM 752 C CA . GLU A 1 112 ? -13.026 -11.196 14.636 1.00 76.44 112 GLU A CA 1
ATOM 753 C C . GLU A 1 112 ? -12.324 -12.205 15.552 1.00 76.44 112 GLU A C 1
ATOM 755 O O . GLU A 1 112 ? -11.586 -13.053 15.044 1.00 76.44 112 GLU A O 1
ATOM 760 N N . GLU A 1 113 ? -12.461 -12.092 16.874 1.00 78.75 113 GLU A N 1
ATOM 761 C CA . GLU A 1 113 ? -11.874 -13.043 17.823 1.00 78.75 113 GLU A CA 1
ATOM 762 C C . GLU A 1 113 ? -12.634 -14.379 17.791 1.00 78.75 113 GLU A C 1
ATOM 764 O O . GLU A 1 113 ? -12.005 -15.439 17.804 1.00 78.75 113 GLU A O 1
ATOM 769 N N . LEU A 1 114 ? -13.966 -14.339 17.676 1.00 84.69 114 LEU A N 1
ATOM 770 C CA . LEU A 1 114 ? -14.824 -15.516 17.507 1.00 84.69 114 LEU A CA 1
ATOM 771 C C . LEU A 1 114 ? -14.573 -16.216 16.164 1.00 84.69 114 LEU A C 1
ATOM 773 O O . LEU A 1 114 ? -14.312 -17.417 16.149 1.00 84.69 114 LEU A O 1
ATOM 777 N N . ASP A 1 115 ? -14.544 -15.476 15.052 1.00 81.44 115 ASP A N 1
ATOM 778 C CA . ASP A 1 115 ? -14.232 -16.019 13.723 1.00 81.44 115 ASP A CA 1
ATOM 779 C C . ASP A 1 115 ? -12.835 -16.654 13.668 1.00 81.44 115 ASP A C 1
ATOM 781 O O . ASP A 1 115 ? -12.597 -17.597 12.912 1.00 81.44 115 ASP A O 1
ATOM 785 N N . GLN A 1 116 ? -11.885 -16.131 14.449 1.00 81.81 116 GLN A N 1
ATOM 786 C CA . GLN A 1 116 ? -10.539 -16.688 14.543 1.00 81.81 116 GLN A CA 1
ATOM 787 C C . GLN A 1 116 ? -10.490 -17.950 15.408 1.00 81.81 116 GLN A C 1
ATOM 789 O O . GLN A 1 116 ? -9.831 -18.909 15.013 1.00 81.81 116 GLN A O 1
ATOM 794 N N . LEU A 1 117 ? -11.188 -17.966 16.547 1.00 83.25 117 LEU A N 1
ATOM 795 C CA . LEU A 1 117 ? -11.300 -19.142 17.415 1.00 83.25 117 LEU A CA 1
ATOM 796 C C . LEU A 1 117 ? -11.983 -20.311 16.691 1.00 83.25 117 LEU A C 1
ATOM 798 O O . LEU A 1 117 ? -11.520 -21.443 16.773 1.00 83.25 117 LEU A O 1
ATOM 802 N N . LEU A 1 118 ? -13.061 -20.022 15.961 1.00 83.25 118 LEU A N 1
ATOM 803 C CA . LEU A 1 118 ? -13.869 -21.005 15.235 1.00 83.25 118 LEU A CA 1
ATOM 804 C C . LEU A 1 118 ? -13.316 -21.348 13.838 1.00 83.25 118 LEU A C 1
ATOM 806 O O . LEU A 1 118 ? -13.925 -22.128 13.109 1.00 83.25 118 LEU A O 1
ATOM 810 N N . GLY A 1 119 ? -12.188 -20.755 13.427 1.00 76.44 119 GLY A N 1
ATOM 811 C CA . GLY A 1 119 ? -11.577 -20.995 12.114 1.00 76.44 119 GLY A CA 1
ATOM 812 C C . GLY A 1 119 ? -12.407 -20.513 10.913 1.00 76.44 119 GLY A C 1
ATOM 813 O O . GLY A 1 119 ? -12.132 -20.914 9.783 1.00 76.44 119 GLY A O 1
ATOM 814 N N . LEU A 1 120 ? -13.404 -19.650 11.136 1.00 78.69 120 LEU A N 1
ATOM 815 C CA . LEU A 1 120 ? -14.352 -19.161 10.127 1.00 78.69 120 LEU A CA 1
ATOM 816 C C . LEU A 1 120 ? -13.752 -18.099 9.192 1.00 78.69 120 LEU A C 1
ATOM 818 O O . LEU A 1 120 ? -14.304 -17.841 8.120 1.00 78.69 120 LEU A O 1
ATOM 822 N N . LYS A 1 121 ? -12.604 -17.503 9.549 1.00 69.75 121 LYS A N 1
ATOM 823 C CA . LYS A 1 121 ? -11.892 -16.551 8.679 1.00 69.75 121 LYS A CA 1
ATOM 824 C C . LYS A 1 121 ? -11.420 -17.225 7.388 1.00 69.75 121 LYS A C 1
ATOM 826 O O . LYS A 1 121 ? -10.364 -17.863 7.350 1.00 69.75 121 LYS A O 1
ATOM 831 N N . SER A 1 122 ? -12.159 -17.013 6.298 1.00 70.06 122 SER A N 1
ATOM 832 C CA . SER A 1 122 ? -11.682 -17.373 4.964 1.00 70.06 122 SER A CA 1
ATOM 833 C C . SER A 1 122 ? -10.373 -16.644 4.659 1.00 70.06 122 SER A C 1
ATOM 835 O O . SER A 1 122 ? -10.277 -15.423 4.773 1.00 70.06 122 SER A O 1
ATOM 837 N N . LYS A 1 123 ? -9.368 -17.395 4.197 1.00 68.31 123 LYS A N 1
ATOM 838 C CA . LYS A 1 123 ? -8.075 -16.841 3.763 1.00 68.31 123 LYS A CA 1
ATOM 839 C C . LYS A 1 123 ? -8.186 -15.979 2.500 1.00 68.31 123 LYS A C 1
ATOM 841 O O . LYS A 1 123 ? -7.241 -15.278 2.163 1.00 68.31 123 LYS A O 1
ATOM 846 N N . SER A 1 124 ? -9.294 -16.074 1.766 1.00 74.25 124 SER A N 1
ATOM 847 C CA . SER A 1 124 ? -9.550 -15.288 0.561 1.00 74.25 124 SER A CA 1
ATOM 848 C C . SER A 1 124 ? -11.048 -15.255 0.270 1.00 74.25 124 SER A C 1
ATOM 850 O O . SER A 1 124 ? -11.681 -16.302 0.153 1.00 74.25 124 SER A O 1
ATOM 852 N N . ASP A 1 125 ? -11.595 -14.054 0.111 1.00 73.94 125 ASP A N 1
ATOM 853 C CA . ASP A 1 125 ? -12.975 -13.823 -0.342 1.00 73.94 125 ASP A CA 1
ATOM 854 C C . ASP A 1 125 ? -13.127 -14.013 -1.871 1.00 73.94 125 ASP A C 1
ATOM 856 O O . ASP A 1 125 ? -14.223 -14.016 -2.423 1.00 73.94 125 ASP A O 1
ATOM 860 N N . ILE A 1 126 ? -12.008 -14.201 -2.584 1.00 81.94 126 ILE A N 1
ATOM 861 C CA . ILE A 1 126 ? -11.972 -14.296 -4.044 1.00 81.94 126 ILE A CA 1
ATOM 862 C C . ILE A 1 126 ? -11.881 -15.777 -4.464 1.00 81.94 126 ILE A C 1
ATOM 864 O O . ILE A 1 126 ? -10.902 -16.465 -4.119 1.00 81.94 126 ILE A O 1
ATOM 868 N N . PRO A 1 127 ? -12.858 -16.300 -5.236 1.00 84.50 127 PRO A N 1
ATOM 869 C CA . PRO A 1 127 ? -12.832 -17.684 -5.694 1.00 84.50 127 PRO A CA 1
ATOM 870 C C . PRO A 1 127 ? -11.632 -17.914 -6.632 1.00 84.50 127 PRO A C 1
ATOM 872 O O . PRO A 1 127 ? -11.271 -17.005 -7.380 1.00 84.50 127 PRO A O 1
ATOM 875 N N . PRO A 1 128 ? -11.013 -19.113 -6.657 1.00 82.56 128 PRO A N 1
ATOM 876 C CA . PRO A 1 128 ? -9.722 -19.328 -7.325 1.00 82.56 128 PRO A CA 1
ATOM 877 C C . PRO A 1 128 ? -9.641 -18.884 -8.795 1.00 82.56 128 PRO A C 1
ATOM 879 O O . PRO A 1 128 ? -8.596 -18.407 -9.221 1.00 82.56 128 PRO A O 1
ATOM 882 N N . GLY A 1 129 ? -10.734 -18.999 -9.559 1.00 84.62 129 GLY A N 1
ATOM 883 C CA . GLY A 1 129 ? -10.795 -18.571 -10.964 1.00 84.62 129 GLY A CA 1
ATOM 884 C C . GLY A 1 129 ? -10.938 -17.059 -11.193 1.00 84.62 129 GLY A C 1
ATOM 885 O O . GLY A 1 129 ? -10.826 -16.621 -12.333 1.00 84.62 129 GLY A O 1
ATOM 886 N N . ALA A 1 130 ? -11.185 -16.272 -10.141 1.00 87.75 130 ALA A N 1
ATOM 887 C CA . ALA A 1 130 ? -11.293 -14.810 -10.188 1.00 87.75 130 ALA A CA 1
ATOM 888 C C . ALA A 1 130 ? -10.101 -14.090 -9.526 1.00 87.75 130 ALA A C 1
ATOM 890 O O . ALA A 1 130 ? -10.077 -12.861 -9.490 1.00 87.75 130 ALA A O 1
ATOM 891 N N . ARG A 1 131 ? -9.124 -14.840 -8.993 1.00 89.31 131 ARG A N 1
ATOM 892 C CA . ARG A 1 131 ? -7.922 -14.280 -8.361 1.00 89.31 131 ARG A CA 1
ATOM 893 C C . ARG A 1 131 ? -7.011 -13.603 -9.373 1.00 89.31 131 ARG A C 1
ATOM 895 O O . ARG A 1 131 ? -6.891 -14.048 -10.518 1.00 89.31 131 ARG A O 1
ATOM 902 N N . ARG A 1 132 ? -6.338 -12.538 -8.944 1.00 89.88 132 ARG A N 1
ATOM 903 C CA . ARG A 1 132 ? -5.402 -11.789 -9.789 1.00 89.88 132 ARG A CA 1
ATOM 904 C C . ARG A 1 132 ? -4.135 -12.608 -10.030 1.00 89.88 132 ARG A C 1
ATOM 906 O O . ARG A 1 132 ? -3.510 -13.129 -9.111 1.00 89.88 132 ARG A O 1
ATOM 913 N N . ALA A 1 133 ? -3.740 -12.733 -11.294 1.00 89.25 133 ALA A N 1
ATOM 914 C CA . ALA A 1 133 ? -2.594 -13.551 -11.669 1.00 89.25 133 ALA A CA 1
ATOM 915 C C . ALA A 1 133 ? -1.271 -12.793 -11.471 1.00 89.25 133 ALA A C 1
ATOM 917 O O . ALA A 1 133 ? -0.922 -11.931 -12.275 1.00 89.25 133 ALA A O 1
ATOM 918 N N . LEU A 1 134 ? -0.455 -13.220 -10.502 1.00 93.19 134 LEU A N 1
ATOM 919 C CA . LEU A 1 134 ? 0.858 -12.625 -10.181 1.00 93.19 134 LEU A CA 1
ATOM 920 C C . LEU A 1 134 ? 1.917 -12.716 -11.308 1.00 93.19 134 LEU A C 1
ATOM 922 O O . LEU A 1 134 ? 3.055 -12.282 -11.146 1.00 93.19 134 LEU A O 1
ATOM 926 N N . THR A 1 135 ? 1.563 -13.267 -12.474 1.00 94.31 135 THR A N 1
ATOM 927 C CA . THR A 1 135 ? 2.457 -13.380 -13.642 1.00 94.31 135 THR A CA 1
ATOM 928 C C . THR A 1 135 ? 2.810 -12.030 -14.268 1.00 94.31 135 THR A C 1
ATOM 930 O O . THR A 1 135 ? 3.848 -11.921 -14.923 1.00 94.31 135 THR A O 1
ATOM 933 N N . ARG A 1 136 ? 1.955 -11.012 -14.098 1.00 94.94 136 ARG A N 1
ATOM 934 C CA . ARG A 1 136 ? 2.167 -9.628 -14.544 1.00 94.94 136 ARG A CA 1
ATOM 935 C C . ARG A 1 136 ? 1.455 -8.701 -13.569 1.00 94.94 136 ARG A C 1
ATOM 937 O O . ARG A 1 136 ? 0.234 -8.714 -13.536 1.00 94.94 136 ARG A O 1
ATOM 944 N N . VAL A 1 137 ? 2.207 -7.895 -12.824 1.00 96.62 137 VAL A N 1
ATOM 945 C CA . VAL A 1 137 ? 1.644 -6.981 -11.816 1.00 96.62 137 VAL A CA 1
ATOM 946 C C . VAL A 1 137 ? 1.944 -5.538 -12.207 1.00 96.62 137 VAL A C 1
ATOM 948 O O . VAL A 1 137 ? 3.111 -5.184 -12.413 1.00 96.62 137 VAL A O 1
ATOM 951 N N . GLY A 1 138 ? 0.910 -4.707 -12.292 1.00 96.12 138 GLY A N 1
ATOM 952 C CA . GLY A 1 138 ? 0.970 -3.279 -12.583 1.00 96.12 138 GLY A CA 1
ATOM 953 C C . GLY A 1 138 ? -0.365 -2.722 -13.082 1.00 96.12 138 GLY A C 1
ATOM 954 O O . GLY A 1 138 ? -1.207 -3.428 -13.629 1.00 96.12 138 GLY A O 1
ATOM 955 N N . VAL A 1 139 ? -0.551 -1.410 -12.976 1.00 96.12 139 VAL A N 1
ATOM 956 C CA . VAL A 1 139 ? -1.799 -0.773 -13.426 1.00 96.12 139 VAL A CA 1
ATOM 957 C C . VAL A 1 139 ? -1.755 -0.307 -14.878 1.00 96.12 139 VAL A C 1
ATOM 959 O O . VAL A 1 139 ? -2.802 -0.281 -15.513 1.00 96.12 139 VAL A O 1
ATOM 962 N N . LEU A 1 140 ? -0.567 -0.026 -15.428 1.00 97.25 140 LEU A N 1
ATOM 963 C CA . LEU A 1 140 ? -0.383 0.521 -16.777 1.00 97.25 140 LEU A CA 1
ATOM 964 C C . LEU A 1 140 ? -0.030 -0.575 -17.799 1.00 97.25 140 LEU A C 1
ATOM 966 O O . LEU A 1 140 ? 1.029 -1.206 -17.704 1.00 97.25 140 LEU A O 1
ATOM 970 N N . ALA A 1 141 ? -0.893 -0.789 -18.791 1.00 95.88 141 ALA A N 1
ATOM 971 C CA . ALA A 1 141 ? -0.666 -1.709 -19.903 1.00 95.88 141 ALA A CA 1
ATOM 972 C C . ALA A 1 141 ? 0.230 -1.097 -21.002 1.00 95.88 141 ALA A C 1
ATOM 974 O O . ALA A 1 141 ? 0.531 0.097 -21.003 1.00 95.88 141 ALA A O 1
ATOM 975 N N . SER A 1 142 ? 0.737 -1.923 -21.924 1.00 96.44 142 SER A N 1
ATOM 976 C CA . SER A 1 142 ? 1.749 -1.492 -22.908 1.00 96.44 142 SER A CA 1
ATOM 977 C C . SER A 1 142 ? 1.189 -0.692 -24.090 1.00 96.44 142 SER A C 1
ATOM 979 O O . SER A 1 142 ? 1.924 0.059 -24.721 1.00 96.44 142 SER A O 1
ATOM 981 N N . ASP A 1 143 ? -0.103 -0.822 -24.368 1.00 96.25 143 ASP A N 1
ATOM 982 C CA . ASP A 1 143 ? -0.902 -0.018 -25.303 1.00 96.25 143 ASP A CA 1
ATOM 983 C C . ASP A 1 143 ? -1.272 1.357 -24.719 1.00 96.25 143 ASP A C 1
ATOM 985 O O . ASP A 1 143 ? -1.199 2.367 -25.414 1.00 96.25 143 ASP A O 1
ATOM 989 N N . GLU A 1 144 ? -1.480 1.434 -23.402 1.00 95.50 144 GLU A N 1
ATOM 990 C CA . GLU A 1 144 ? -1.431 2.681 -22.611 1.00 95.50 144 GLU A CA 1
ATOM 991 C C . GLU A 1 144 ? 0.015 3.249 -22.507 1.00 95.50 144 GLU A C 1
ATOM 993 O O . GLU A 1 144 ? 0.297 4.290 -21.896 1.00 95.50 144 GLU A O 1
ATOM 998 N N . GLY A 1 145 ? 0.965 2.557 -23.146 1.00 94.12 145 GLY A N 1
ATOM 999 C CA . GLY A 1 145 ? 2.369 2.906 -23.297 1.00 94.12 145 GLY A CA 1
ATOM 1000 C C . GLY A 1 145 ? 3.229 2.609 -22.069 1.00 94.12 145 GLY A C 1
ATOM 1001 O O . GLY A 1 145 ? 4.303 3.203 -21.934 1.00 94.12 145 GLY A O 1
ATOM 1002 N N . GLY A 1 146 ? 2.773 1.757 -21.153 1.00 96.94 146 GLY A N 1
ATOM 1003 C CA . GLY A 1 146 ? 3.644 1.088 -20.192 1.00 96.94 146 GLY A CA 1
ATOM 1004 C C . GLY A 1 146 ? 4.716 0.247 -20.894 1.00 96.94 146 GLY A C 1
ATOM 1005 O O . GLY A 1 146 ? 4.677 0.008 -22.101 1.00 96.94 146 GLY A O 1
ATOM 1006 N N . LEU A 1 147 ? 5.708 -0.212 -20.139 1.00 97.81 147 LEU A N 1
ATOM 1007 C CA . LEU A 1 147 ? 6.733 -1.096 -20.683 1.00 97.81 147 LEU A CA 1
ATOM 1008 C C . LEU A 1 147 ? 6.125 -2.460 -21.083 1.00 97.81 147 LEU A C 1
ATOM 1010 O O . LEU A 1 147 ? 5.154 -2.902 -20.461 1.00 97.81 147 LEU A O 1
ATOM 1014 N N . PRO A 1 148 ? 6.680 -3.156 -22.096 1.00 97.12 148 PRO A N 1
ATOM 1015 C CA . PRO A 1 148 ? 6.279 -4.524 -22.423 1.00 97.12 148 PRO A CA 1
ATOM 1016 C C . PRO A 1 148 ? 6.443 -5.456 -21.211 1.00 97.12 148 PRO A C 1
ATOM 1018 O O . PRO A 1 148 ? 7.464 -5.349 -20.527 1.00 97.12 148 PRO A O 1
ATOM 1021 N N . PRO A 1 149 ? 5.547 -6.435 -20.965 1.00 96.25 149 PRO A N 1
ATOM 1022 C CA . PRO A 1 149 ? 5.622 -7.272 -19.762 1.00 96.25 149 PRO A CA 1
ATOM 1023 C C . PRO A 1 149 ? 6.937 -8.046 -19.617 1.00 96.25 149 PRO A C 1
ATOM 1025 O O . PRO A 1 149 ? 7.367 -8.347 -18.509 1.00 96.25 149 PRO A O 1
ATOM 1028 N N . VAL A 1 150 ? 7.591 -8.339 -20.745 1.00 95.94 150 VAL A N 1
ATOM 1029 C CA . VAL A 1 150 ? 8.866 -9.065 -20.840 1.00 95.94 150 VAL A CA 1
ATOM 1030 C C . VAL A 1 150 ? 10.107 -8.160 -20.787 1.00 95.94 150 VAL A C 1
ATOM 1032 O O . VAL A 1 150 ? 11.216 -8.650 -20.992 1.00 95.94 150 VAL A O 1
ATOM 1035 N N . ALA A 1 151 ? 9.970 -6.855 -20.512 1.00 96.56 151 ALA A N 1
ATOM 1036 C CA . ALA A 1 151 ? 11.089 -5.901 -20.528 1.00 96.56 151 ALA A CA 1
ATOM 1037 C C . ALA A 1 151 ? 12.249 -6.283 -19.583 1.00 96.56 151 ALA A C 1
ATOM 1039 O O . ALA A 1 151 ? 13.405 -5.971 -19.865 1.00 96.56 151 ALA A O 1
ATOM 1040 N N . LEU A 1 152 ? 11.956 -7.001 -18.491 1.00 96.38 152 LEU A N 1
ATOM 1041 C CA . LEU A 1 152 ? 12.947 -7.483 -17.524 1.00 96.38 152 LEU A CA 1
ATOM 1042 C C . LEU A 1 152 ? 13.379 -8.946 -17.738 1.00 96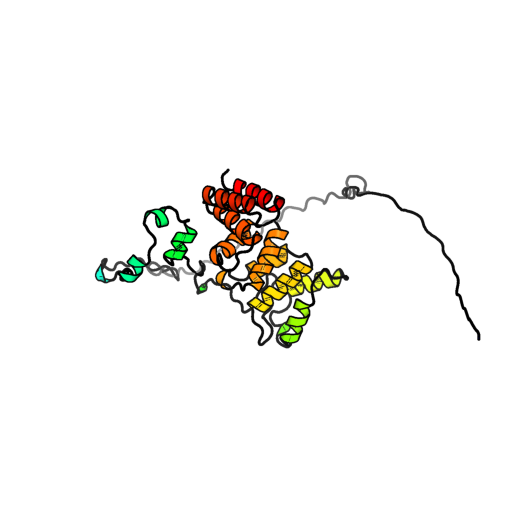.38 152 LEU A C 1
ATOM 1044 O O . LEU A 1 152 ? 14.210 -9.446 -16.988 1.00 96.38 152 LEU A O 1
ATOM 1048 N N . ALA A 1 153 ? 12.882 -9.639 -18.770 1.00 92.69 153 ALA A N 1
ATOM 1049 C CA . ALA A 1 153 ? 13.091 -11.083 -18.945 1.00 92.69 153 ALA A CA 1
ATOM 1050 C C . ALA A 1 153 ? 14.564 -11.502 -19.131 1.00 92.69 153 ALA A C 1
ATOM 1052 O O . ALA A 1 153 ? 14.902 -12.656 -18.887 1.00 92.69 153 ALA A O 1
ATOM 1053 N N . LYS A 1 154 ? 15.438 -10.579 -19.560 1.00 93.81 154 LYS A N 1
ATOM 1054 C CA . LYS A 1 154 ? 16.893 -10.786 -19.701 1.00 93.81 154 LYS A CA 1
ATOM 1055 C C . LYS A 1 154 ? 17.721 -10.078 -18.617 1.00 93.81 154 LYS A C 1
ATOM 1057 O O . LYS A 1 154 ? 18.935 -9.977 -18.756 1.00 93.81 154 LYS A O 1
ATOM 1062 N N . GLN A 1 155 ? 17.081 -9.550 -17.572 1.00 96.38 155 GLN A N 1
ATOM 1063 C CA . GLN A 1 155 ? 17.757 -8.847 -16.481 1.00 96.38 155 GLN A CA 1
ATOM 1064 C C . GLN A 1 155 ? 17.976 -9.791 -15.291 1.00 96.38 155 GLN A C 1
ATOM 1066 O O . GLN A 1 155 ? 17.039 -10.485 -14.894 1.00 96.38 155 GLN A O 1
ATOM 1071 N N . PRO A 1 156 ? 19.177 -9.826 -14.684 1.00 96.56 156 PRO A N 1
ATOM 1072 C CA . PRO A 1 156 ? 19.413 -10.657 -13.512 1.00 96.56 156 PRO A CA 1
ATOM 1073 C C . PRO A 1 156 ? 18.637 -10.108 -12.309 1.00 96.56 156 PRO A C 1
ATOM 1075 O O . PRO A 1 156 ? 18.735 -8.921 -11.987 1.00 96.56 156 PRO A O 1
ATOM 1078 N N . ALA A 1 157 ? 17.909 -10.979 -11.603 1.00 97.12 157 ALA A N 1
ATOM 1079 C CA . ALA A 1 157 ? 17.080 -10.611 -10.450 1.00 97.12 157 ALA A CA 1
ATOM 1080 C C . ALA A 1 157 ? 17.844 -9.797 -9.388 1.00 97.12 157 ALA A C 1
ATOM 1082 O O . ALA A 1 157 ? 17.307 -8.842 -8.834 1.00 97.12 157 ALA A O 1
ATOM 1083 N N . ALA A 1 158 ? 19.121 -10.119 -9.151 1.00 97.44 158 ALA A N 1
ATOM 1084 C CA . ALA A 1 158 ? 19.979 -9.384 -8.221 1.00 97.44 158 ALA A CA 1
ATOM 1085 C C . ALA A 1 158 ? 20.166 -7.900 -8.601 1.00 97.44 158 ALA A C 1
ATOM 1087 O O . ALA A 1 158 ? 20.143 -7.048 -7.716 1.00 97.44 158 ALA A O 1
ATOM 1088 N N . LEU A 1 159 ? 20.292 -7.575 -9.894 1.00 97.25 159 LEU A N 1
ATOM 1089 C CA . LEU A 1 159 ? 20.424 -6.191 -10.366 1.00 97.25 159 LEU A CA 1
ATOM 1090 C C . LEU A 1 159 ? 19.116 -5.417 -10.182 1.00 97.25 159 LEU A C 1
ATOM 1092 O O . LEU A 1 159 ? 19.134 -4.294 -9.686 1.00 97.25 159 LEU A O 1
ATOM 1096 N N . VAL A 1 160 ? 17.983 -6.026 -10.544 1.00 98.00 160 VAL A N 1
ATOM 1097 C CA . VAL A 1 160 ? 16.657 -5.401 -10.401 1.00 98.00 160 VAL A CA 1
ATOM 1098 C C . VAL A 1 160 ? 16.334 -5.159 -8.924 1.00 98.00 160 VAL A C 1
ATOM 1100 O O . VAL A 1 160 ? 15.944 -4.053 -8.554 1.00 98.00 160 VAL A O 1
ATOM 1103 N N . ARG A 1 161 ? 16.589 -6.154 -8.065 1.00 98.00 161 ARG A N 1
ATOM 1104 C CA . ARG A 1 161 ? 16.477 -6.040 -6.606 1.00 98.00 161 ARG A CA 1
ATOM 1105 C C . ARG A 1 161 ? 17.346 -4.908 -6.054 1.00 98.00 161 ARG A C 1
ATOM 1107 O O . ARG A 1 161 ? 16.839 -4.074 -5.310 1.00 98.00 161 ARG A O 1
ATOM 1114 N N . ALA A 1 162 ? 18.623 -4.846 -6.439 1.00 98.12 162 ALA A N 1
ATOM 1115 C CA . ALA A 1 162 ? 19.546 -3.811 -5.973 1.00 98.12 162 ALA A CA 1
ATOM 1116 C C . ALA A 1 162 ? 19.129 -2.400 -6.431 1.00 98.12 162 ALA A C 1
ATOM 1118 O O . ALA A 1 162 ? 19.181 -1.461 -5.639 1.00 98.12 162 ALA A O 1
ATOM 1119 N N . ALA A 1 163 ? 18.667 -2.251 -7.677 1.00 97.06 163 ALA A N 1
ATOM 1120 C CA . ALA A 1 163 ? 18.200 -0.976 -8.222 1.00 97.06 163 ALA A CA 1
ATOM 1121 C C . ALA A 1 163 ? 16.939 -0.456 -7.509 1.00 97.06 163 ALA A C 1
ATOM 1123 O O . ALA A 1 163 ? 16.875 0.718 -7.142 1.00 97.06 163 ALA A O 1
ATOM 1124 N N . LEU A 1 164 ? 15.954 -1.328 -7.266 1.00 98.06 164 LEU A N 1
ATOM 1125 C CA . LEU A 1 164 ? 14.738 -0.958 -6.538 1.00 98.06 164 LEU A CA 1
ATOM 1126 C C . LEU A 1 164 ? 15.036 -0.657 -5.062 1.00 98.06 164 LEU A C 1
ATOM 1128 O O . LEU A 1 164 ? 14.681 0.413 -4.580 1.00 98.06 164 LEU A O 1
ATOM 1132 N N . ALA A 1 165 ? 15.764 -1.534 -4.360 1.00 97.25 165 ALA A N 1
ATOM 1133 C CA . ALA A 1 165 ? 16.121 -1.331 -2.950 1.00 97.25 165 ALA A CA 1
ATOM 1134 C C . ALA A 1 165 ? 17.061 -0.126 -2.719 1.00 97.25 165 ALA A C 1
ATOM 1136 O O . ALA A 1 165 ? 17.097 0.445 -1.625 1.00 97.25 165 ALA A O 1
ATOM 1137 N N . GLY A 1 166 ? 17.828 0.269 -3.740 1.00 95.88 166 GLY A N 1
ATOM 1138 C CA . GLY A 1 166 ? 18.652 1.479 -3.748 1.00 95.88 166 GLY A CA 1
ATOM 1139 C C . GLY A 1 166 ? 17.867 2.772 -4.003 1.00 95.88 166 GLY A C 1
ATOM 1140 O O . GLY A 1 166 ? 18.344 3.848 -3.644 1.00 95.88 166 GLY A O 1
ATOM 1141 N N . THR A 1 167 ? 16.658 2.691 -4.568 1.00 95.00 167 THR A N 1
ATOM 1142 C CA . THR A 1 167 ? 15.815 3.856 -4.875 1.00 95.00 167 THR A CA 1
ATOM 1143 C C . THR A 1 167 ? 14.988 4.243 -3.646 1.00 95.00 167 THR A C 1
ATOM 1145 O O . THR A 1 167 ? 13.861 3.794 -3.465 1.00 95.00 167 THR A O 1
ATOM 1148 N N . LYS A 1 168 ? 15.580 5.063 -2.769 1.00 92.75 168 LYS A N 1
ATOM 1149 C CA . LYS A 1 168 ? 15.042 5.381 -1.429 1.00 92.75 168 LYS A CA 1
ATOM 1150 C C . LYS A 1 168 ? 14.407 6.771 -1.284 1.00 92.75 168 LYS A C 1
ATOM 1152 O O . LYS A 1 168 ? 14.070 7.159 -0.171 1.00 92.75 168 LYS A O 1
ATOM 1157 N N . GLY A 1 169 ? 14.301 7.547 -2.360 1.00 93.25 169 GLY A N 1
ATOM 1158 C CA . GLY A 1 169 ? 13.896 8.951 -2.282 1.00 93.25 169 GLY A CA 1
ATOM 1159 C C . GLY A 1 169 ? 13.544 9.571 -3.639 1.00 93.25 169 GLY A C 1
ATOM 1160 O O . GLY A 1 169 ? 13.638 8.891 -4.667 1.00 93.25 169 GLY A O 1
ATOM 1161 N N . PRO A 1 170 ? 13.180 10.867 -3.662 1.00 94.38 170 PRO A N 1
ATOM 1162 C CA . PRO A 1 170 ? 12.866 11.600 -4.885 1.00 94.38 170 PRO A CA 1
ATOM 1163 C C . PRO A 1 170 ? 14.037 11.641 -5.874 1.00 94.38 170 PRO A C 1
ATOM 1165 O O . PRO A 1 170 ? 15.200 11.768 -5.486 1.00 94.38 170 PRO A O 1
ATOM 1168 N N . LEU A 1 171 ? 13.731 11.595 -7.173 1.00 93.94 171 LEU A N 1
ATOM 1169 C CA . LEU A 1 171 ? 14.742 11.730 -8.221 1.00 93.94 171 LEU A CA 1
ATOM 1170 C C . LEU A 1 171 ? 15.042 13.200 -8.538 1.00 93.94 171 LEU A C 1
ATOM 1172 O O . LEU A 1 171 ? 14.139 14.007 -8.740 1.00 93.94 171 LEU A O 1
ATOM 1176 N N . VAL A 1 172 ? 16.330 13.523 -8.691 1.00 94.88 172 VAL A N 1
ATOM 1177 C CA . VAL A 1 172 ? 16.811 14.878 -9.037 1.00 94.88 172 VAL A CA 1
ATOM 1178 C C . VAL A 1 172 ? 16.349 15.322 -10.437 1.00 94.88 172 VAL A C 1
ATOM 1180 O O . VAL A 1 172 ? 16.156 16.507 -10.693 1.00 94.88 172 VAL A O 1
ATOM 1183 N N . SER A 1 173 ? 16.147 14.377 -11.363 1.00 96.56 173 SER A N 1
ATOM 1184 C CA . SER A 1 173 ? 15.663 14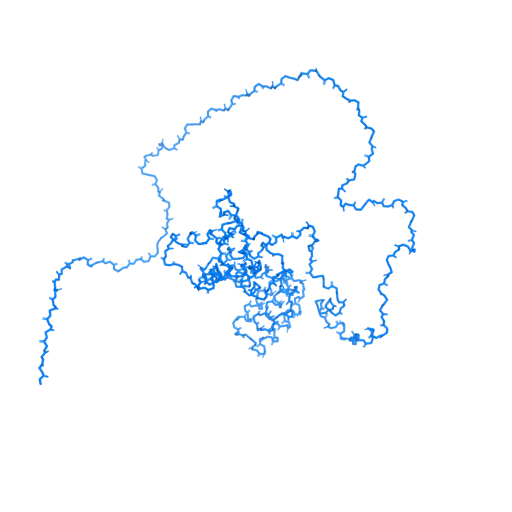.661 -12.719 1.00 96.56 173 SER A CA 1
ATOM 1185 C C . SER A 1 173 ? 14.152 14.476 -12.821 1.00 96.56 173 SER A C 1
ATOM 1187 O O . SER A 1 173 ? 13.660 13.356 -12.692 1.00 96.56 173 SER A O 1
ATOM 1189 N N . ARG A 1 174 ? 13.419 15.541 -13.175 1.00 97.19 174 ARG A N 1
ATOM 1190 C CA . ARG A 1 174 ? 11.970 15.484 -13.456 1.00 97.19 174 ARG A CA 1
ATOM 1191 C C . ARG A 1 174 ? 11.624 14.474 -14.556 1.00 97.19 174 ARG A C 1
ATOM 1193 O O . ARG A 1 174 ? 10.650 13.739 -14.430 1.00 97.19 174 ARG A O 1
ATOM 1200 N N . TRP A 1 175 ? 12.422 14.410 -15.623 1.00 97.75 175 TRP A N 1
ATOM 1201 C CA . TRP A 1 175 ? 12.228 13.425 -16.694 1.00 97.75 175 TRP A CA 1
ATOM 1202 C C . TRP A 1 175 ? 12.561 12.003 -16.231 1.00 97.75 175 TRP A C 1
ATOM 1204 O O . TRP A 1 175 ? 11.833 11.072 -16.568 1.00 97.75 175 TRP A O 1
ATOM 1214 N N . GLY A 1 176 ? 13.596 11.846 -15.397 1.00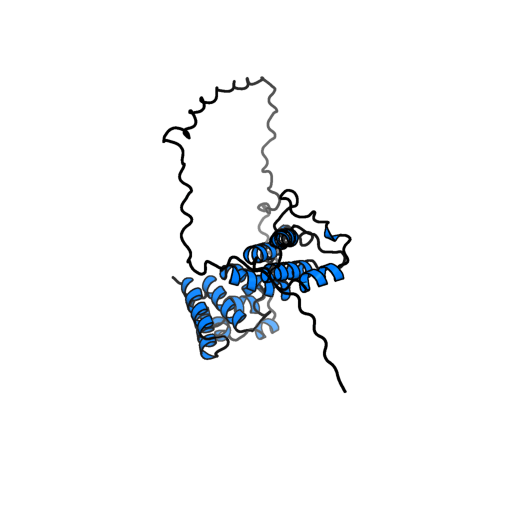 96.88 176 GLY A N 1
ATOM 1215 C CA . GLY A 1 176 ? 13.918 10.574 -14.745 1.00 96.88 176 GLY A CA 1
ATOM 1216 C C . GLY A 1 176 ? 12.787 10.080 -13.840 1.00 96.88 176 GLY A C 1
ATOM 1217 O O . GLY A 1 176 ? 12.412 8.916 -13.921 1.00 96.88 176 GLY A O 1
ATOM 1218 N N . HIS A 1 177 ? 12.179 10.975 -13.055 1.00 97.56 177 HIS A N 1
ATOM 1219 C CA . HIS A 1 177 ? 11.007 10.694 -12.221 1.00 97.56 177 HIS A CA 1
ATOM 1220 C C . HIS A 1 177 ? 9.815 10.216 -13.049 1.00 97.56 177 HIS A C 1
ATOM 1222 O O . HIS A 1 177 ? 9.253 9.164 -12.759 1.00 97.56 177 HIS A O 1
ATOM 1228 N N . ILE A 1 178 ? 9.463 10.941 -14.115 1.00 97.00 178 ILE A N 1
ATOM 1229 C CA . ILE A 1 178 ? 8.358 10.573 -15.015 1.00 97.00 178 ILE A CA 1
ATOM 1230 C C . ILE A 1 178 ? 8.597 9.192 -15.647 1.00 97.00 178 ILE A C 1
ATOM 1232 O O . ILE A 1 178 ? 7.679 8.369 -15.676 1.00 97.00 178 ILE A O 1
ATOM 1236 N N . LEU A 1 179 ? 9.819 8.929 -16.125 1.00 97.00 179 LEU A N 1
ATOM 1237 C CA . LEU A 1 179 ? 10.194 7.657 -16.743 1.00 97.00 179 LEU A CA 1
ATOM 1238 C C . LEU A 1 179 ? 10.175 6.501 -15.736 1.00 97.00 179 LEU A C 1
ATOM 1240 O O . LEU A 1 179 ? 9.561 5.469 -16.009 1.00 97.00 179 LEU A O 1
ATOM 1244 N N . LEU A 1 180 ? 10.809 6.670 -14.571 1.00 97.56 180 LEU A N 1
ATOM 1245 C CA . LEU A 1 180 ? 10.881 5.626 -13.552 1.00 97.56 180 LEU A CA 1
ATOM 1246 C C . LEU A 1 180 ? 9.492 5.310 -12.999 1.00 97.56 180 LEU A C 1
ATOM 1248 O O . LEU A 1 180 ? 9.115 4.146 -12.952 1.00 97.56 180 LEU A O 1
ATOM 1252 N N . ARG A 1 181 ? 8.685 6.329 -12.687 1.00 97.88 181 ARG A N 1
ATOM 1253 C CA . ARG A 1 181 ? 7.289 6.154 -12.274 1.00 97.88 181 ARG A CA 1
ATOM 1254 C C . ARG A 1 181 ? 6.511 5.301 -13.272 1.00 97.88 181 ARG A C 1
ATOM 1256 O O . ARG A 1 181 ? 5.863 4.339 -12.874 1.00 97.88 181 ARG A O 1
ATOM 1263 N N . ARG A 1 182 ? 6.614 5.623 -14.569 1.00 98.25 182 ARG A N 1
ATOM 1264 C CA . ARG A 1 182 ? 5.972 4.873 -15.660 1.00 98.25 182 ARG A CA 1
ATOM 1265 C C . ARG A 1 182 ? 6.448 3.419 -15.704 1.00 98.25 182 ARG A C 1
ATOM 1267 O O . ARG A 1 182 ? 5.625 2.522 -15.865 1.00 98.25 182 ARG A O 1
ATOM 1274 N N . ALA A 1 183 ? 7.746 3.179 -15.524 1.00 97.81 183 ALA A N 1
ATOM 1275 C CA . ALA A 1 183 ? 8.320 1.837 -15.476 1.00 97.81 183 ALA A CA 1
ATOM 1276 C C . ALA A 1 183 ? 7.837 1.027 -14.257 1.00 97.81 183 ALA A C 1
ATOM 1278 O O . ALA A 1 183 ? 7.467 -0.133 -14.413 1.00 97.81 183 ALA A O 1
ATOM 1279 N N . LEU A 1 184 ? 7.784 1.635 -13.066 1.00 98.25 184 LEU A N 1
ATOM 1280 C CA . LEU A 1 184 ? 7.368 0.977 -11.820 1.00 98.25 184 LEU A CA 1
ATOM 1281 C C . LEU A 1 184 ? 5.899 0.519 -11.861 1.00 98.25 184 LEU A C 1
ATOM 1283 O O . LEU A 1 184 ? 5.602 -0.601 -11.445 1.00 98.25 184 LEU A O 1
ATOM 1287 N N . VAL A 1 185 ? 4.996 1.341 -12.414 1.00 98.19 185 VAL A N 1
ATOM 1288 C CA . VAL A 1 185 ? 3.555 1.020 -12.521 1.00 98.19 185 VAL A CA 1
ATOM 1289 C C . VAL A 1 185 ? 3.174 0.174 -13.741 1.00 98.19 185 VAL A C 1
ATOM 1291 O O . VAL A 1 185 ? 2.007 -0.1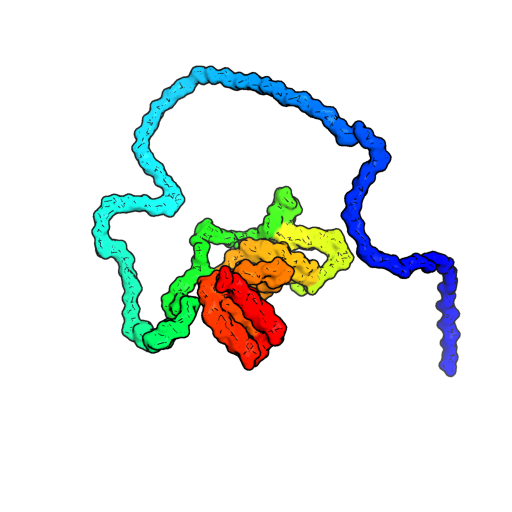93 -13.885 1.00 98.19 185 VAL A O 1
ATOM 1294 N N . SER A 1 186 ? 4.122 -0.124 -14.634 1.00 98.44 186 SER A N 1
ATOM 1295 C CA . SER A 1 186 ? 3.871 -0.957 -15.818 1.00 98.44 186 SER A CA 1
ATOM 1296 C C . SER A 1 186 ? 3.536 -2.403 -15.433 1.00 98.44 186 SER A C 1
ATOM 1298 O O . SER A 1 186 ? 4.102 -2.934 -14.476 1.00 98.44 186 SER A O 1
ATOM 1300 N N . ARG A 1 187 ? 2.663 -3.059 -16.214 1.00 97.19 187 ARG A N 1
ATOM 1301 C CA . ARG A 1 187 ? 2.301 -4.491 -16.105 1.00 97.19 187 ARG A CA 1
ATOM 1302 C C . ARG A 1 187 ? 3.465 -5.414 -16.466 1.00 97.19 187 ARG A C 1
ATOM 1304 O O . ARG A 1 187 ? 3.488 -6.041 -17.524 1.00 97.19 187 ARG A O 1
ATOM 1311 N N . LEU A 1 188 ? 4.449 -5.477 -15.578 1.00 97.62 188 LEU A N 1
ATOM 1312 C CA . LEU A 1 188 ? 5.682 -6.238 -15.744 1.00 97.62 188 LEU A CA 1
ATOM 1313 C C . LEU A 1 188 ? 5.563 -7.636 -15.140 1.00 97.62 188 LEU A C 1
ATOM 1315 O O . LEU A 1 188 ? 5.031 -7.807 -14.042 1.00 97.62 188 LEU A O 1
ATOM 1319 N N . ALA A 1 189 ? 6.117 -8.624 -15.843 1.00 97.31 189 ALA A N 1
ATOM 1320 C CA . ALA A 1 189 ? 6.463 -9.901 -15.238 1.00 97.31 189 ALA A CA 1
ATOM 1321 C C . ALA A 1 189 ? 7.708 -9.727 -14.343 1.00 97.31 189 ALA A C 1
ATOM 1323 O O . ALA A 1 189 ? 8.582 -8.913 -14.676 1.00 97.31 189 ALA A O 1
ATOM 1324 N N . PRO A 1 190 ? 7.822 -10.470 -13.227 1.00 96.88 190 PRO A N 1
ATOM 1325 C CA . PRO A 1 190 ? 9.032 -10.455 -12.415 1.00 96.88 190 PRO A CA 1
ATOM 1326 C C . PRO A 1 190 ? 10.246 -10.974 -13.214 1.00 96.88 190 PRO A C 1
ATOM 1328 O O . PRO A 1 190 ? 10.089 -11.794 -14.126 1.00 96.88 190 PRO A O 1
ATOM 1331 N N . PRO A 1 191 ? 11.473 -10.521 -12.889 1.00 96.31 191 PRO A N 1
ATOM 1332 C CA . PRO A 1 191 ? 12.699 -11.113 -13.420 1.00 96.31 191 PRO A CA 1
ATOM 1333 C C . PRO A 1 191 ? 12.774 -12.621 -13.147 1.00 96.31 191 PRO A C 1
ATOM 1335 O O . PRO A 1 191 ? 12.245 -13.114 -12.152 1.00 96.31 191 PRO A O 1
ATOM 1338 N N . GLN A 1 192 ? 13.482 -13.362 -14.001 1.00 94.19 192 GLN A N 1
ATOM 1339 C CA . GLN A 1 192 ? 13.640 -14.810 -13.832 1.00 94.19 192 GLN A CA 1
ATOM 1340 C C . GLN A 1 192 ? 14.296 -15.135 -12.478 1.00 94.19 192 GLN A C 1
ATOM 1342 O O . GLN A 1 192 ? 15.362 -14.608 -12.157 1.00 94.19 192 GLN A O 1
ATOM 1347 N N . GLY A 1 193 ? 13.651 -15.998 -11.685 1.00 92.31 193 GLY A N 1
ATOM 1348 C CA . GLY A 1 193 ? 14.110 -16.361 -10.338 1.00 92.31 193 GLY A CA 1
ATOM 1349 C C . GLY A 1 193 ? 13.867 -15.299 -9.254 1.00 92.31 193 GLY A C 1
ATOM 1350 O O . GLY A 1 193 ? 14.455 -15.398 -8.180 1.00 92.31 193 GLY A O 1
ATOM 1351 N N . MET A 1 194 ? 13.040 -14.283 -9.519 1.00 96.62 194 MET A N 1
ATOM 1352 C CA . MET A 1 194 ? 12.558 -13.329 -8.515 1.00 96.62 194 MET A CA 1
ATOM 1353 C C . MET A 1 194 ? 11.105 -13.636 -8.150 1.00 96.62 194 MET A C 1
ATOM 1355 O O . MET A 1 194 ? 10.309 -13.958 -9.033 1.00 96.62 194 MET A O 1
ATOM 1359 N N . ASP A 1 195 ? 10.755 -13.513 -6.870 1.00 96.50 195 ASP A N 1
ATOM 1360 C CA . ASP A 1 195 ? 9.363 -13.644 -6.449 1.00 96.50 195 ASP A CA 1
ATOM 1361 C C . ASP A 1 195 ? 8.521 -12.443 -6.925 1.00 96.50 195 ASP A C 1
ATOM 1363 O O . ASP A 1 195 ? 8.997 -11.305 -7.003 1.00 96.50 195 ASP A O 1
ATOM 1367 N N . ALA A 1 196 ? 7.257 -12.699 -7.270 1.00 96.44 196 ALA A N 1
ATOM 1368 C CA . ALA A 1 196 ? 6.358 -11.687 -7.813 1.00 96.44 196 ALA A CA 1
ATOM 1369 C C . ALA A 1 196 ? 5.921 -10.660 -6.755 1.00 96.44 196 ALA A C 1
ATOM 1371 O O . ALA A 1 196 ? 5.829 -9.467 -7.060 1.00 96.44 196 ALA A O 1
ATOM 1372 N N . VAL A 1 197 ? 5.692 -11.112 -5.519 1.00 97.38 197 VAL A N 1
ATOM 1373 C CA . VAL A 1 197 ? 5.255 -10.279 -4.391 1.00 97.38 197 VAL A CA 1
ATOM 1374 C C . VAL A 1 197 ? 6.433 -9.452 -3.873 1.00 97.38 197 VAL A C 1
ATOM 1376 O O . VAL A 1 197 ? 6.287 -8.250 -3.669 1.00 97.38 197 VAL A O 1
ATOM 1379 N N . GLU A 1 198 ? 7.629 -10.039 -3.775 1.00 97.88 198 GLU A N 1
ATOM 1380 C CA . GLU A 1 198 ? 8.890 -9.331 -3.516 1.00 97.88 198 GLU A CA 1
ATOM 1381 C C . GLU A 1 198 ? 9.134 -8.220 -4.553 1.00 97.88 198 GLU A C 1
ATOM 1383 O O . GLU A 1 198 ? 9.400 -7.065 -4.206 1.00 97.88 198 GLU A O 1
ATOM 1388 N N . PHE A 1 199 ? 9.008 -8.543 -5.845 1.00 98.25 199 PHE A N 1
ATOM 1389 C CA . PHE A 1 199 ? 9.180 -7.574 -6.927 1.00 98.25 199 PHE A CA 1
ATOM 1390 C C . PHE A 1 199 ? 8.120 -6.462 -6.897 1.00 98.25 199 PHE A C 1
ATOM 1392 O O . PHE A 1 199 ? 8.421 -5.314 -7.231 1.00 98.25 199 PHE A O 1
ATOM 1399 N N . ALA A 1 200 ? 6.886 -6.754 -6.485 1.00 98.31 200 ALA A N 1
ATOM 1400 C CA . ALA A 1 200 ? 5.861 -5.734 -6.282 1.00 98.31 200 ALA A CA 1
ATOM 1401 C C . ALA A 1 200 ? 6.139 -4.861 -5.047 1.00 98.31 200 ALA A C 1
ATOM 1403 O O . ALA A 1 200 ? 6.065 -3.639 -5.155 1.00 98.31 200 ALA A O 1
ATOM 1404 N N . ALA A 1 201 ? 6.546 -5.451 -3.919 1.00 98.31 201 ALA A N 1
ATOM 1405 C CA . ALA A 1 201 ? 6.876 -4.732 -2.687 1.00 98.31 201 ALA A CA 1
ATOM 1406 C C . ALA A 1 201 ? 8.039 -3.754 -2.897 1.00 98.31 201 ALA A C 1
ATOM 1408 O O . ALA A 1 201 ? 7.961 -2.591 -2.509 1.00 98.31 201 ALA A O 1
ATOM 1409 N N . LEU A 1 202 ? 9.091 -4.180 -3.601 1.00 98.62 202 LEU A N 1
ATOM 1410 C CA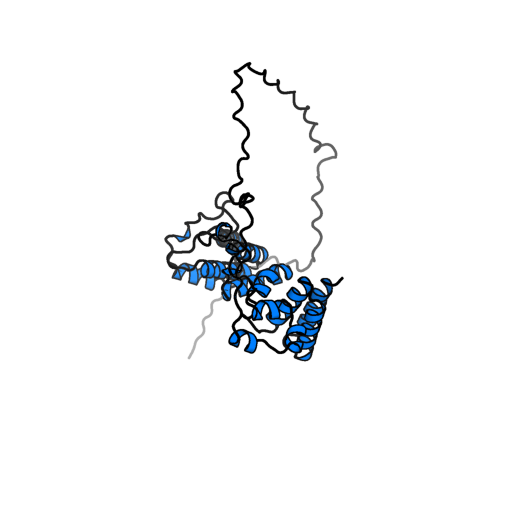 . LEU A 1 202 ? 10.221 -3.316 -3.947 1.00 98.62 202 LEU A CA 1
ATOM 1411 C C . LEU A 1 202 ? 9.835 -2.173 -4.903 1.00 98.62 202 LEU A C 1
ATOM 1413 O O . LEU A 1 202 ? 10.396 -1.080 -4.806 1.00 98.62 202 LEU A O 1
ATOM 1417 N N . ARG A 1 203 ? 8.860 -2.383 -5.798 1.00 98.50 203 ARG A N 1
ATOM 1418 C CA . ARG A 1 203 ? 8.311 -1.313 -6.649 1.00 98.50 203 ARG A CA 1
ATOM 1419 C C . ARG A 1 203 ? 7.406 -0.356 -5.871 1.00 98.50 203 ARG A C 1
ATOM 1421 O O . ARG A 1 203 ? 7.512 0.850 -6.080 1.00 98.50 203 ARG A O 1
ATOM 1428 N N . ALA A 1 204 ? 6.578 -0.861 -4.956 1.00 98.56 204 ALA A N 1
ATOM 1429 C CA . ALA A 1 204 ? 5.767 -0.047 -4.051 1.00 98.56 204 ALA A CA 1
ATOM 1430 C C . ALA A 1 204 ? 6.656 0.823 -3.145 1.00 98.56 204 ALA A C 1
ATOM 1432 O O . ALA A 1 204 ? 6.448 2.032 -3.087 1.00 98.56 204 ALA A O 1
ATOM 1433 N N . ARG A 1 205 ? 7.726 0.251 -2.571 1.00 98.62 205 ARG A N 1
ATOM 1434 C CA . ARG A 1 205 ? 8.765 0.973 -1.813 1.00 98.62 205 ARG A CA 1
ATOM 1435 C C . ARG A 1 205 ? 9.400 2.106 -2.614 1.00 98.62 205 ARG A C 1
ATOM 1437 O O . ARG A 1 205 ? 9.509 3.224 -2.117 1.00 98.62 205 ARG A O 1
ATOM 1444 N N . ALA A 1 206 ? 9.790 1.841 -3.862 1.00 98.44 206 ALA A N 1
ATOM 1445 C CA . ALA A 1 206 ? 10.362 2.866 -4.733 1.00 98.44 206 ALA A CA 1
ATOM 1446 C C . ALA A 1 206 ? 9.348 3.984 -5.055 1.00 98.44 206 ALA A C 1
ATOM 1448 O O . ALA A 1 206 ? 9.700 5.160 -4.992 1.00 98.44 206 ALA A O 1
ATOM 1449 N N . LEU A 1 207 ? 8.082 3.643 -5.332 1.00 98.50 207 LEU A N 1
ATOM 1450 C CA . LEU A 1 207 ? 7.008 4.624 -5.547 1.00 98.50 207 LEU A CA 1
ATOM 1451 C C . LEU A 1 207 ? 6.740 5.469 -4.288 1.00 98.50 207 LEU A C 1
ATOM 1453 O O . LEU A 1 207 ? 6.665 6.692 -4.394 1.00 98.50 207 LEU A O 1
ATOM 1457 N N . ASN A 1 208 ? 6.669 4.849 -3.107 1.00 98.25 208 ASN A N 1
ATOM 1458 C CA . ASN A 1 208 ? 6.523 5.535 -1.819 1.00 98.25 208 ASN A CA 1
ATOM 1459 C C . ASN A 1 208 ? 7.696 6.493 -1.555 1.00 98.25 208 ASN A C 1
ATOM 1461 O O . ASN A 1 208 ? 7.473 7.665 -1.265 1.00 98.25 208 ASN A O 1
ATOM 1465 N N . GLY A 1 209 ? 8.942 6.040 -1.737 1.00 97.25 209 GLY A N 1
ATOM 1466 C CA . GLY A 1 209 ? 10.137 6.883 -1.592 1.00 97.25 209 GLY A CA 1
ATOM 1467 C C . GLY A 1 209 ? 10.191 8.051 -2.587 1.00 97.25 209 GLY A C 1
ATOM 1468 O O . GLY A 1 209 ? 10.728 9.112 -2.277 1.00 97.25 209 GLY A O 1
ATOM 1469 N N . MET A 1 210 ? 9.586 7.895 -3.766 1.00 97.56 210 MET A N 1
ATOM 1470 C CA . MET A 1 210 ? 9.398 8.968 -4.748 1.00 97.56 210 MET A CA 1
ATOM 1471 C C . MET A 1 210 ? 8.221 9.912 -4.424 1.00 97.56 210 MET A C 1
ATOM 1473 O O . MET A 1 210 ? 8.070 10.929 -5.099 1.00 97.56 210 MET A O 1
ATOM 1477 N N . GLY A 1 211 ? 7.382 9.607 -3.429 1.00 96.56 211 GLY A N 1
ATOM 1478 C CA . GLY A 1 211 ? 6.162 10.360 -3.109 1.00 96.56 211 GLY A CA 1
ATOM 1479 C C . GLY A 1 211 ? 4.956 10.046 -4.008 1.00 96.56 211 GLY A C 1
ATOM 1480 O O . GLY A 1 211 ? 3.956 10.758 -3.979 1.00 96.56 211 GLY A O 1
ATOM 1481 N N . GLU A 1 212 ? 5.017 8.980 -4.807 1.00 97.88 212 GLU A N 1
ATOM 1482 C CA . GLU A 1 212 ? 3.962 8.548 -5.737 1.00 97.88 212 GLU A CA 1
ATOM 1483 C C . GLU A 1 212 ? 2.947 7.610 -5.046 1.00 97.88 212 GLU A C 1
ATOM 1485 O O . GLU A 1 212 ? 2.567 6.563 -5.575 1.00 97.88 212 GLU A O 1
ATOM 1490 N N . TYR A 1 213 ? 2.493 7.982 -3.843 1.00 98.00 213 TYR A N 1
ATOM 1491 C CA . TYR A 1 213 ? 1.682 7.139 -2.948 1.00 98.00 213 TYR A CA 1
ATOM 1492 C C . TYR A 1 213 ? 0.381 6.628 -3.580 1.00 98.00 213 TYR A C 1
ATOM 1494 O O . TYR A 1 213 ? 0.013 5.470 -3.406 1.00 98.00 213 TYR A O 1
ATOM 1502 N N . ALA A 1 214 ? -0.303 7.459 -4.375 1.00 97.62 214 ALA A N 1
ATOM 1503 C CA . ALA A 1 214 ? -1.525 7.052 -5.070 1.00 97.62 214 ALA A CA 1
ATOM 1504 C C . ALA A 1 214 ? -1.273 5.922 -6.088 1.00 97.62 214 ALA A C 1
ATOM 1506 O O . ALA A 1 214 ? -2.129 5.056 -6.268 1.00 97.62 214 ALA A O 1
ATOM 1507 N N . LEU A 1 215 ? -0.093 5.906 -6.718 1.00 98.12 215 LEU A N 1
ATOM 1508 C CA . LEU A 1 215 ? 0.329 4.861 -7.649 1.00 98.12 215 LEU A CA 1
ATOM 1509 C C . LEU A 1 215 ? 0.896 3.636 -6.929 1.00 98.12 215 LEU A C 1
ATOM 1511 O O . LEU A 1 215 ? 0.677 2.523 -7.398 1.00 98.12 215 LEU A O 1
ATOM 1515 N N . ALA A 1 216 ? 1.566 3.814 -5.786 1.00 98.31 216 ALA A N 1
ATOM 1516 C CA . ALA A 1 216 ? 1.933 2.704 -4.909 1.00 98.31 216 ALA A CA 1
ATOM 1517 C C . ALA A 1 216 ? 0.678 1.957 -4.426 1.00 98.31 216 ALA A C 1
ATOM 1519 O O . ALA A 1 216 ? 0.603 0.738 -4.564 1.00 98.31 216 ALA A O 1
ATOM 1520 N N . ARG A 1 217 ? -0.354 2.687 -3.974 1.00 97.81 217 ARG A N 1
ATOM 1521 C CA . ARG A 1 217 ? -1.658 2.127 -3.581 1.00 97.81 217 ARG A CA 1
ATOM 1522 C C . ARG A 1 217 ? -2.310 1.369 -4.741 1.00 97.81 217 ARG A C 1
ATOM 1524 O O . ARG A 1 217 ? -2.732 0.232 -4.567 1.00 97.81 217 ARG A O 1
ATOM 1531 N N . ALA A 1 218 ? -2.340 1.965 -5.932 1.00 97.31 218 ALA A N 1
ATOM 1532 C CA . ALA A 1 218 ? -2.904 1.317 -7.115 1.00 97.31 218 ALA A CA 1
ATOM 1533 C C . ALA A 1 218 ? -2.123 0.046 -7.523 1.00 97.31 218 ALA A C 1
ATOM 1535 O O . ALA A 1 218 ? -2.728 -0.937 -7.936 1.00 97.31 218 ALA A O 1
ATOM 1536 N N . LEU A 1 219 ? -0.793 0.035 -7.358 1.00 97.94 219 LEU A N 1
ATOM 1537 C CA . LEU A 1 219 ? 0.055 -1.133 -7.613 1.00 97.94 219 LEU A CA 1
ATOM 1538 C C . LEU A 1 219 ? -0.208 -2.279 -6.623 1.00 97.94 219 LEU A C 1
ATOM 1540 O O . LEU A 1 219 ? -0.296 -3.425 -7.052 1.00 97.94 219 LEU A O 1
ATOM 1544 N N . VAL A 1 220 ? -0.339 -2.003 -5.319 1.00 96.94 220 VAL A N 1
ATOM 1545 C CA . VAL A 1 220 ? -0.615 -3.064 -4.326 1.00 96.94 220 VAL A CA 1
ATOM 1546 C C . VAL A 1 220 ? -2.049 -3.599 -4.423 1.00 96.94 220 VAL A C 1
ATOM 1548 O O . VAL A 1 220 ? -2.284 -4.759 -4.106 1.00 96.94 220 VAL A O 1
ATOM 1551 N N . GLN A 1 221 ? -2.995 -2.794 -4.922 1.00 95.19 221 GLN A N 1
ATOM 1552 C CA . GLN A 1 221 ? -4.377 -3.209 -5.211 1.00 95.19 221 GLN A CA 1
ATOM 1553 C C . GLN A 1 221 ? -4.501 -4.171 -6.407 1.00 95.19 221 GLN A C 1
ATOM 1555 O O . GLN A 1 221 ? -5.532 -4.828 -6.552 1.00 95.19 221 GLN A O 1
ATOM 1560 N N . ASP A 1 222 ? -3.465 -4.278 -7.244 1.00 95.69 222 ASP A N 1
ATOM 1561 C CA . ASP A 1 222 ? -3.362 -5.265 -8.330 1.00 95.69 222 ASP A CA 1
ATOM 1562 C C . ASP A 1 222 ? -2.924 -6.661 -7.825 1.00 95.69 222 ASP A C 1
ATOM 1564 O O . ASP A 1 222 ? -2.880 -7.621 -8.591 1.00 95.69 222 ASP A O 1
ATOM 1568 N N . ILE A 1 223 ? -2.633 -6.796 -6.524 1.00 95.00 223 ILE A N 1
ATOM 1569 C CA . ILE A 1 223 ? -2.350 -8.065 -5.843 1.00 95.00 223 ILE A CA 1
ATOM 1570 C C . ILE A 1 223 ? -3.462 -8.346 -4.830 1.00 95.00 223 ILE A C 1
ATOM 1572 O O . ILE A 1 223 ? -3.829 -7.481 -4.033 1.00 95.00 223 ILE A O 1
ATOM 1576 N N . ASP A 1 224 ? -3.972 -9.577 -4.820 1.00 93.19 224 ASP A N 1
ATOM 1577 C CA . ASP A 1 224 ? -4.973 -10.013 -3.846 1.00 93.19 224 ASP A CA 1
ATOM 1578 C C . ASP A 1 224 ? -4.385 -10.012 -2.424 1.00 93.19 224 ASP A C 1
ATOM 1580 O O . ASP A 1 224 ? -3.275 -10.488 -2.195 1.00 93.19 224 ASP A O 1
ATOM 1584 N N . THR A 1 225 ? -5.133 -9.503 -1.439 1.00 90.19 225 THR A N 1
ATOM 1585 C CA . THR A 1 225 ? -4.656 -9.326 -0.047 1.00 90.19 225 THR A CA 1
ATOM 1586 C C . THR A 1 225 ? -4.218 -10.624 0.638 1.00 90.19 225 THR A C 1
ATOM 1588 O O . THR A 1 225 ? -3.442 -10.586 1.593 1.00 90.19 225 THR A O 1
ATOM 1591 N N . ALA A 1 226 ? -4.687 -11.770 0.138 1.00 87.81 226 ALA A N 1
ATOM 1592 C CA . ALA A 1 226 ? -4.283 -13.103 0.574 1.00 87.81 226 ALA A CA 1
ATOM 1593 C C . ALA A 1 226 ? -2.816 -13.438 0.240 1.00 87.81 226 ALA A C 1
ATOM 1595 O O . ALA A 1 226 ? -2.199 -14.218 0.961 1.00 87.81 226 ALA A O 1
ATOM 1596 N N . ASP A 1 227 ? -2.260 -12.829 -0.813 1.00 91.06 227 ASP A N 1
ATOM 1597 C CA . ASP A 1 227 ? -0.895 -13.066 -1.297 1.00 91.06 227 ASP A CA 1
ATOM 1598 C C . ASP A 1 227 ? 0.102 -11.991 -0.812 1.00 91.06 227 ASP A C 1
ATOM 1600 O O . ASP A 1 227 ? 1.272 -12.000 -1.195 1.00 91.06 227 ASP A O 1
ATOM 1604 N N . TRP A 1 228 ? -0.325 -11.034 0.023 1.00 92.19 228 TRP A N 1
ATOM 1605 C CA . TRP A 1 228 ? 0.553 -9.962 0.505 1.00 92.19 228 TRP A CA 1
ATOM 1606 C C . TRP A 1 228 ? 1.566 -10.460 1.545 1.00 92.19 228 TRP A C 1
ATOM 1608 O O . TRP A 1 228 ? 1.196 -10.928 2.623 1.00 92.19 228 TRP A O 1
ATOM 1618 N N . SER A 1 229 ? 2.856 -10.268 1.260 1.00 92.56 229 SER A N 1
ATOM 1619 C CA . SER A 1 229 ? 3.948 -10.466 2.220 1.00 92.56 229 SER A CA 1
ATOM 1620 C C . SER A 1 229 ? 4.030 -9.322 3.239 1.00 92.56 229 SER A C 1
ATOM 1622 O O . SER A 1 229 ? 3.546 -8.223 2.983 1.00 92.56 229 SER A O 1
ATOM 1624 N N . THR A 1 230 ? 4.720 -9.529 4.367 1.00 91.12 230 THR A N 1
ATOM 1625 C CA . THR A 1 230 ? 4.940 -8.489 5.395 1.00 91.12 230 THR A CA 1
ATOM 1626 C C . THR A 1 230 ? 5.571 -7.207 4.833 1.00 91.12 230 THR A C 1
ATOM 1628 O O . THR A 1 230 ? 5.211 -6.103 5.251 1.00 91.12 230 THR A O 1
ATOM 1631 N N . ASP A 1 231 ? 6.473 -7.336 3.853 1.00 94.25 231 ASP A N 1
ATOM 1632 C CA . ASP A 1 231 ? 7.059 -6.198 3.137 1.00 94.25 231 ASP A CA 1
ATOM 1633 C C . ASP A 1 231 ? 6.021 -5.480 2.263 1.00 94.25 231 ASP A C 1
ATOM 1635 O O . ASP A 1 231 ? 5.927 -4.253 2.318 1.00 94.25 231 ASP A O 1
ATOM 1639 N N . LEU A 1 232 ? 5.211 -6.221 1.490 1.00 95.88 232 LEU A N 1
ATOM 1640 C CA . LEU A 1 232 ? 4.164 -5.620 0.658 1.00 95.88 232 LEU A CA 1
ATOM 1641 C C . LEU A 1 232 ? 3.106 -4.925 1.521 1.00 95.88 232 LEU A C 1
ATOM 1643 O O . LEU A 1 232 ? 2.737 -3.796 1.218 1.00 95.88 232 LEU A O 1
ATOM 1647 N N . THR A 1 233 ? 2.671 -5.555 2.616 1.00 93.81 233 THR A N 1
ATOM 1648 C CA . THR A 1 233 ? 1.739 -4.965 3.585 1.00 93.81 233 THR A CA 1
ATOM 1649 C C . THR A 1 233 ? 2.305 -3.674 4.168 1.00 93.81 233 THR A C 1
ATOM 1651 O O . THR A 1 233 ? 1.602 -2.670 4.195 1.00 93.81 233 THR A O 1
ATOM 1654 N N . SER A 1 234 ? 3.580 -3.647 4.566 1.00 93.25 234 SER A N 1
ATOM 1655 C CA . SER A 1 234 ? 4.204 -2.437 5.124 1.00 93.25 234 SER A CA 1
ATOM 1656 C C . SER A 1 234 ? 4.221 -1.274 4.122 1.00 93.25 234 SER A C 1
ATOM 1658 O O . SER A 1 234 ? 3.859 -0.152 4.473 1.00 93.25 234 SER A O 1
ATOM 1660 N N . GLU A 1 235 ? 4.568 -1.533 2.859 1.00 97.06 235 GLU A N 1
ATOM 1661 C CA . GLU A 1 235 ? 4.552 -0.506 1.806 1.00 97.06 235 GLU A CA 1
ATOM 1662 C C . GLU A 1 235 ? 3.130 -0.113 1.372 1.00 97.06 235 GLU A C 1
ATOM 1664 O O . GLU A 1 235 ? 2.877 1.048 1.040 1.00 97.06 235 GLU A O 1
ATOM 1669 N N . ALA A 1 236 ? 2.178 -1.048 1.423 1.00 96.12 236 ALA A N 1
ATOM 1670 C CA . ALA A 1 236 ? 0.765 -0.774 1.195 1.00 96.12 236 ALA A CA 1
ATOM 1671 C C . ALA A 1 236 ? 0.207 0.180 2.259 1.00 96.12 236 ALA A C 1
ATOM 1673 O O . ALA A 1 236 ? -0.429 1.169 1.903 1.00 96.12 236 ALA A O 1
ATOM 1674 N N . LEU A 1 237 ? 0.477 -0.065 3.548 1.00 94.31 237 LEU A N 1
ATOM 1675 C CA . LEU A 1 237 ? 0.038 0.806 4.645 1.00 94.31 237 LEU A CA 1
ATOM 1676 C C . LEU A 1 237 ? 0.533 2.244 4.466 1.00 94.31 237 LEU A C 1
ATOM 1678 O O . LEU A 1 237 ? -0.265 3.175 4.571 1.00 94.31 237 LEU A O 1
ATOM 1682 N N . ILE A 1 238 ? 1.815 2.426 4.129 1.00 96.00 238 ILE A N 1
ATOM 1683 C CA . ILE A 1 238 ? 2.389 3.746 3.825 1.00 96.00 238 ILE A CA 1
ATOM 1684 C C . ILE A 1 238 ? 1.604 4.417 2.690 1.00 96.00 238 ILE A C 1
ATOM 1686 O O . ILE A 1 238 ? 1.201 5.572 2.819 1.00 96.00 238 ILE A O 1
ATOM 1690 N N . ALA A 1 239 ? 1.328 3.691 1.604 1.00 97.56 239 ALA A N 1
ATOM 1691 C CA . ALA A 1 239 ? 0.595 4.214 0.456 1.00 97.56 239 ALA A CA 1
ATOM 1692 C C . ALA A 1 239 ? -0.865 4.594 0.781 1.00 97.56 239 ALA A C 1
ATOM 1694 O O . ALA A 1 239 ? -1.340 5.641 0.332 1.00 97.56 239 ALA A O 1
ATOM 1695 N N . TYR A 1 240 ? -1.577 3.784 1.573 1.00 96.94 240 TYR A N 1
ATOM 1696 C CA . TYR A 1 240 ? -2.941 4.077 2.035 1.00 96.94 240 TYR A CA 1
ATOM 1697 C C . TYR A 1 240 ? -2.979 5.304 2.952 1.00 96.94 240 TYR A C 1
ATOM 1699 O O . TYR A 1 240 ? -3.711 6.253 2.670 1.00 96.94 240 TYR A O 1
ATOM 1707 N N . LEU A 1 241 ? -2.138 5.342 3.992 1.00 94.69 241 LEU A N 1
ATOM 1708 C CA . LEU A 1 241 ? -2.060 6.470 4.925 1.00 94.69 241 LEU A CA 1
ATOM 1709 C C . LEU A 1 241 ? -1.672 7.775 4.212 1.00 94.69 241 LEU A C 1
ATOM 1711 O O . LEU A 1 241 ? -2.342 8.792 4.379 1.00 94.69 241 LEU A O 1
ATOM 1715 N N . ALA A 1 242 ? -0.643 7.746 3.360 1.00 96.19 242 ALA A N 1
ATOM 1716 C CA . ALA A 1 242 ? -0.155 8.928 2.649 1.00 96.19 242 ALA A CA 1
ATOM 1717 C C . ALA A 1 242 ? -1.090 9.414 1.523 1.00 96.19 242 ALA A C 1
ATOM 1719 O O . ALA A 1 242 ? -0.991 10.567 1.105 1.00 96.19 242 ALA A O 1
ATOM 1720 N N . SER A 1 243 ? -2.018 8.573 1.046 1.00 95.25 243 SER A N 1
ATOM 1721 C CA . SER A 1 243 ? -3.105 8.988 0.144 1.00 95.25 243 SER A CA 1
ATOM 1722 C C . SER A 1 243 ? -4.422 9.319 0.865 1.00 95.25 243 SER A C 1
ATOM 1724 O O . SER A 1 243 ? -5.384 9.713 0.209 1.00 95.25 243 SER A O 1
ATOM 1726 N N . GLY A 1 244 ? -4.466 9.210 2.200 1.00 93.44 244 GLY A N 1
ATOM 1727 C CA . GLY A 1 244 ? -5.647 9.496 3.024 1.00 93.44 244 GLY A CA 1
ATOM 1728 C C . GLY A 1 244 ? -6.723 8.403 3.017 1.00 93.44 244 GLY A C 1
ATOM 1729 O O . GLY A 1 244 ? -7.786 8.592 3.605 1.00 93.44 244 GLY A O 1
ATOM 1730 N N . ASP A 1 245 ? -6.461 7.258 2.387 1.00 94.38 245 ASP A N 1
ATOM 1731 C CA . ASP A 1 245 ? -7.391 6.134 2.255 1.00 94.38 245 ASP A CA 1
ATOM 1732 C C . ASP A 1 245 ? -7.176 5.101 3.373 1.00 94.38 245 ASP A C 1
ATOM 1734 O O . ASP A 1 245 ? -6.762 3.966 3.148 1.00 94.38 245 ASP A O 1
ATOM 1738 N N . VAL A 1 246 ? -7.425 5.512 4.617 1.00 93.56 246 VAL A N 1
ATOM 1739 C CA . VAL A 1 246 ? -7.202 4.659 5.799 1.00 93.56 246 VAL A CA 1
ATOM 1740 C C . VAL A 1 246 ? -8.102 3.415 5.771 1.00 93.56 246 VAL A C 1
ATOM 1742 O O . VAL A 1 246 ? -7.663 2.322 6.123 1.00 93.56 246 VAL A O 1
ATOM 1745 N N . THR A 1 247 ? -9.350 3.552 5.312 1.00 94.12 247 THR A N 1
ATOM 1746 C CA . THR A 1 247 ? -10.311 2.440 5.238 1.00 94.12 247 THR A CA 1
ATOM 1747 C C . THR A 1 247 ? -9.999 1.453 4.114 1.00 94.12 247 THR A C 1
ATOM 1749 O O . THR A 1 247 ? -10.295 0.269 4.260 1.00 94.12 247 THR A O 1
ATOM 1752 N N . GLY A 1 248 ? -9.347 1.883 3.028 1.00 92.81 248 GLY A N 1
ATOM 1753 C CA . GLY A 1 248 ? -8.877 0.993 1.963 1.00 92.81 248 GLY A CA 1
ATOM 1754 C C . GLY A 1 248 ? -7.846 -0.047 2.420 1.00 92.81 248 GLY A C 1
ATOM 1755 O O . GLY A 1 248 ? -7.736 -1.105 1.802 1.00 92.81 248 GLY A O 1
ATOM 1756 N N . ALA A 1 249 ? -7.148 0.192 3.537 1.00 91.81 249 ALA A N 1
ATOM 1757 C CA . ALA A 1 249 ? -6.261 -0.793 4.161 1.00 91.81 249 ALA A CA 1
ATOM 1758 C C . ALA A 1 249 ? -7.011 -1.875 4.968 1.00 91.81 249 ALA A C 1
ATOM 1760 O O . ALA A 1 249 ? -6.456 -2.936 5.248 1.00 91.81 249 ALA A O 1
ATOM 1761 N N . CYS A 1 250 ? -8.274 -1.660 5.347 1.00 92.38 250 CYS A N 1
ATOM 1762 C CA . CYS A 1 250 ? -8.968 -2.555 6.276 1.00 92.38 250 CYS A CA 1
ATOM 1763 C C . CYS A 1 250 ? -9.150 -4.015 5.817 1.00 92.38 250 CYS A C 1
ATOM 1765 O O . CYS A 1 250 ? -9.072 -4.895 6.679 1.00 92.38 250 CYS A O 1
ATOM 1767 N N . PRO A 1 251 ? -9.325 -4.334 4.517 1.00 89.00 251 PRO A N 1
ATOM 1768 C CA . PRO A 1 251 ? -9.364 -5.722 4.059 1.00 89.00 251 PRO A CA 1
ATOM 1769 C C . PRO A 1 251 ? -8.079 -6.506 4.361 1.00 89.00 251 PRO A C 1
ATOM 1771 O O . PRO A 1 251 ? -8.164 -7.672 4.737 1.00 89.00 251 PRO A O 1
ATOM 1774 N N . SER A 1 252 ? -6.894 -5.891 4.247 1.00 88.06 252 SER A N 1
ATOM 1775 C CA . SER A 1 252 ? -5.638 -6.565 4.608 1.00 88.06 252 SER A CA 1
ATOM 1776 C C . SER A 1 252 ? -5.426 -6.594 6.120 1.00 88.06 252 SER A C 1
ATOM 1778 O O . SER A 1 252 ? -5.009 -7.621 6.640 1.00 88.06 252 SER A O 1
ATOM 1780 N N . VAL A 1 253 ? -5.785 -5.529 6.844 1.00 90.19 253 VAL A N 1
ATOM 1781 C CA . VAL A 1 253 ? -5.652 -5.457 8.313 1.00 90.19 253 VAL A CA 1
ATOM 1782 C C . VAL A 1 253 ? -6.508 -6.510 9.018 1.00 90.19 253 VAL A C 1
ATOM 1784 O O . VAL A 1 253 ? -6.018 -7.187 9.919 1.00 90.19 253 VAL A O 1
ATOM 1787 N N . ARG A 1 254 ? -7.761 -6.713 8.586 1.00 85.75 254 ARG A N 1
ATOM 1788 C CA . ARG A 1 254 ? -8.643 -7.749 9.157 1.00 85.75 254 ARG A CA 1
ATOM 1789 C C . ARG A 1 254 ? -8.194 -9.167 8.786 1.00 85.75 254 ARG A C 1
ATOM 1791 O O . ARG A 1 254 ? -8.266 -10.062 9.628 1.00 85.75 254 ARG A O 1
ATOM 1798 N N . LEU A 1 255 ? -7.691 -9.370 7.564 1.00 83.50 255 LEU A N 1
ATOM 1799 C CA . LEU A 1 255 ? -7.188 -10.668 7.095 1.00 83.50 255 LEU A CA 1
ATOM 1800 C C . LEU A 1 255 ? -5.852 -11.061 7.752 1.00 83.50 255 LEU A C 1
ATOM 1802 O O . LEU A 1 255 ? -5.636 -12.227 8.069 1.00 83.50 255 LEU A O 1
ATOM 1806 N N . GLN A 1 256 ? -4.967 -10.089 7.980 1.00 81.62 256 GLN A N 1
ATOM 1807 C CA . GLN A 1 256 ? -3.612 -10.275 8.511 1.00 81.62 256 GLN A CA 1
ATOM 1808 C C . GLN A 1 256 ? -3.484 -9.867 9.987 1.00 81.62 256 GLN A C 1
ATOM 1810 O O . GLN A 1 256 ? -2.383 -9.569 10.444 1.00 81.62 256 GLN A O 1
ATOM 1815 N N . GLY A 1 257 ? -4.587 -9.838 10.745 1.00 70.75 257 GLY A N 1
ATOM 1816 C CA . GLY A 1 257 ? -4.671 -9.178 12.055 1.00 70.75 257 GLY A CA 1
ATOM 1817 C C . GLY A 1 257 ? -3.532 -9.476 13.039 1.00 70.75 257 GLY A C 1
ATOM 1818 O O . GLY A 1 257 ? -3.091 -8.565 13.729 1.00 70.75 257 GLY A O 1
ATOM 1819 N N . SER A 1 258 ? -3.003 -10.702 13.074 1.00 72.81 258 SER A N 1
ATOM 1820 C CA . SER A 1 258 ? -1.920 -11.112 13.983 1.00 72.81 258 SER A CA 1
ATOM 1821 C C . SER A 1 258 ? -0.496 -11.010 13.410 1.00 72.81 258 SER A C 1
ATOM 1823 O O . SER A 1 258 ? 0.432 -11.529 14.022 1.00 72.81 258 SER A O 1
ATOM 1825 N N . VAL A 1 259 ? -0.294 -10.412 12.230 1.00 75.19 259 VAL A N 1
ATOM 1826 C CA . VAL A 1 259 ? 1.035 -10.302 11.585 1.00 75.19 259 VAL A CA 1
ATOM 1827 C C . VAL A 1 259 ? 1.906 -9.209 12.224 1.00 75.19 259 VAL A C 1
ATOM 1829 O O . VAL A 1 259 ? 3.129 -9.238 12.087 1.00 75.19 259 VAL A O 1
ATOM 1832 N N . ARG A 1 260 ? 1.293 -8.252 12.930 1.00 80.81 260 ARG A N 1
ATOM 1833 C CA . ARG A 1 260 ? 1.956 -7.140 13.624 1.00 80.81 260 ARG A CA 1
ATOM 1834 C C . ARG A 1 260 ? 1.246 -6.841 14.947 1.00 80.81 260 ARG A C 1
ATOM 1836 O O . ARG A 1 260 ? 0.064 -7.141 15.099 1.00 80.81 260 ARG A O 1
ATOM 1843 N N . ASP A 1 261 ? 1.965 -6.238 15.885 1.00 85.50 261 ASP A N 1
ATOM 1844 C CA . ASP A 1 261 ? 1.489 -5.881 17.229 1.00 85.50 261 ASP A CA 1
ATOM 1845 C C . ASP A 1 261 ? 1.898 -4.458 17.662 1.00 85.50 261 ASP A C 1
ATOM 1847 O O . ASP A 1 261 ? 1.635 -4.048 18.792 1.00 85.50 261 ASP A O 1
ATOM 1851 N N . ASP A 1 262 ? 2.509 -3.678 16.767 1.00 89.50 262 ASP A N 1
ATOM 1852 C CA . ASP A 1 262 ? 2.929 -2.304 17.036 1.00 89.50 262 ASP A CA 1
ATOM 1853 C C . ASP A 1 262 ? 1.747 -1.329 17.238 1.00 89.50 262 ASP A C 1
ATOM 1855 O O . ASP A 1 262 ? 0.588 -1.622 16.933 1.00 89.50 262 ASP A O 1
ATOM 1859 N N . GLY A 1 263 ? 2.040 -0.145 17.786 1.00 91.06 263 GLY A N 1
ATOM 1860 C CA . GLY A 1 263 ? 1.018 0.846 18.127 1.00 91.06 263 GLY A CA 1
ATOM 1861 C C . GLY A 1 263 ? 0.246 1.399 16.925 1.00 91.06 263 GLY A C 1
ATOM 1862 O O . GLY A 1 263 ? -0.944 1.686 17.058 1.00 91.06 263 GLY A O 1
ATOM 1863 N N . GLU A 1 264 ? 0.880 1.517 15.755 1.00 90.31 264 GLU A N 1
ATOM 1864 C CA . GLU A 1 264 ? 0.225 1.977 14.522 1.00 90.31 264 GLU A CA 1
ATOM 1865 C C . GLU A 1 264 ? -0.767 0.919 14.031 1.00 90.31 264 GLU A C 1
ATOM 1867 O O . GLU A 1 264 ? -1.922 1.232 13.733 1.00 90.31 264 GLU A O 1
ATOM 1872 N N . TRP A 1 265 ? -0.350 -0.349 14.042 1.00 91.56 265 TRP A N 1
ATOM 1873 C CA . TRP A 1 265 ? -1.193 -1.487 13.697 1.00 91.56 265 TRP A CA 1
ATOM 1874 C C . TRP A 1 265 ? -2.380 -1.649 14.655 1.00 91.56 265 TRP A C 1
ATOM 1876 O O . TRP A 1 265 ? -3.509 -1.781 14.190 1.00 91.56 265 TRP A O 1
ATOM 1886 N N . GLN A 1 266 ? -2.174 -1.549 15.974 1.00 92.81 266 GLN A N 1
ATOM 1887 C CA . GLN A 1 266 ? -3.266 -1.594 16.961 1.00 92.81 266 GLN A CA 1
ATOM 1888 C C . GLN A 1 266 ? -4.285 -0.455 16.769 1.00 92.81 266 GLN A C 1
ATOM 1890 O O . GLN A 1 266 ? -5.493 -0.671 16.898 1.00 92.81 266 GLN A O 1
ATOM 1895 N N . MET A 1 267 ? -3.831 0.760 16.434 1.00 94.75 267 MET A N 1
ATOM 1896 C CA . MET A 1 267 ? -4.738 1.866 16.100 1.00 94.75 267 MET A CA 1
ATOM 1897 C C . MET A 1 267 ? -5.511 1.599 14.806 1.00 94.75 267 MET A C 1
ATOM 1899 O O . MET A 1 267 ? -6.709 1.877 14.743 1.00 94.75 267 MET A O 1
ATOM 1903 N N . LEU A 1 268 ? -4.850 1.047 13.786 1.00 94.44 268 LEU A N 1
ATOM 1904 C CA . LEU A 1 268 ? -5.472 0.743 12.501 1.00 94.44 268 LEU A CA 1
ATOM 1905 C C . LEU A 1 268 ? -6.488 -0.405 12.606 1.00 94.44 268 LEU A C 1
ATOM 1907 O O . LEU A 1 268 ? -7.570 -0.298 12.036 1.00 94.44 268 LEU A O 1
ATOM 1911 N N . GLN A 1 269 ? -6.201 -1.445 13.395 1.00 93.69 269 GLN A N 1
ATOM 1912 C CA . GLN A 1 269 ? -7.170 -2.482 13.763 1.00 93.69 269 GLN A CA 1
ATOM 1913 C C . GLN A 1 269 ? -8.426 -1.863 14.383 1.00 93.69 269 GLN A C 1
ATOM 1915 O O . GLN A 1 269 ? -9.527 -2.111 13.904 1.00 93.69 269 GLN A O 1
ATOM 1920 N N . ALA A 1 270 ? -8.270 -0.998 15.390 1.00 95.00 270 ALA A N 1
ATOM 1921 C CA . ALA A 1 270 ? -9.409 -0.357 16.041 1.00 95.00 270 ALA A CA 1
ATOM 1922 C C . ALA A 1 270 ? -10.208 0.548 15.086 1.00 95.00 270 ALA A C 1
ATOM 1924 O O . ALA A 1 270 ? -11.437 0.549 15.121 1.00 95.00 270 ALA A O 1
ATOM 1925 N N . ILE A 1 271 ? -9.539 1.277 14.184 1.00 96.06 271 ILE A N 1
ATOM 1926 C CA . ILE A 1 271 ? -10.209 2.013 13.100 1.00 96.06 271 ILE A CA 1
ATOM 1927 C C . ILE A 1 271 ? -11.028 1.052 12.229 1.00 96.06 271 ILE A C 1
ATOM 1929 O O . ILE A 1 271 ? -12.211 1.291 12.002 1.00 96.06 271 ILE A O 1
ATOM 1933 N N . CYS A 1 272 ? -10.435 -0.047 11.770 1.00 95.00 272 CYS A N 1
ATOM 1934 C CA . CYS A 1 272 ? -11.110 -0.996 10.892 1.00 95.00 272 CYS A CA 1
ATOM 1935 C C . CYS A 1 272 ? -12.286 -1.710 11.568 1.00 95.00 272 CYS A C 1
ATOM 1937 O O . CYS A 1 272 ? -13.319 -1.887 10.928 1.00 95.00 272 CYS A O 1
ATOM 1939 N N . ASN A 1 273 ? -12.180 -2.021 12.860 1.00 93.88 273 ASN A N 1
ATOM 1940 C CA . ASN A 1 273 ? -13.275 -2.569 13.659 1.00 93.88 273 ASN A CA 1
ATOM 1941 C C . ASN A 1 273 ? -14.432 -1.559 13.779 1.00 93.88 273 ASN A C 1
ATOM 1943 O O . ASN A 1 273 ? -15.592 -1.927 13.609 1.00 93.88 273 ASN A O 1
ATOM 1947 N N . ALA A 1 274 ? -14.143 -0.261 13.965 1.00 95.75 274 ALA A N 1
ATOM 1948 C CA . ALA A 1 274 ? -15.180 0.778 13.975 1.00 95.75 274 ALA A CA 1
ATOM 1949 C C . ALA A 1 274 ? -15.956 0.840 12.649 1.00 95.75 274 ALA A C 1
ATOM 1951 O O . ALA A 1 274 ? -17.184 0.893 12.664 1.00 95.75 274 ALA A O 1
ATOM 1952 N N . TYR A 1 275 ? -15.254 0.785 11.512 1.00 95.00 275 TYR A N 1
ATOM 1953 C CA . TYR A 1 275 ? -15.870 0.762 10.177 1.00 95.00 275 TYR A CA 1
ATOM 1954 C C . TYR A 1 275 ? -16.501 -0.592 9.803 1.00 95.00 275 TYR A C 1
ATOM 1956 O O . TYR A 1 275 ? -17.312 -0.638 8.881 1.00 95.00 275 TYR A O 1
ATOM 1964 N N . ALA A 1 276 ? -16.197 -1.671 10.532 1.00 92.06 276 ALA A N 1
ATOM 1965 C CA . ALA A 1 276 ? -16.919 -2.945 10.474 1.00 92.06 276 ALA A CA 1
ATOM 1966 C C . ALA A 1 276 ? -18.200 -2.959 11.342 1.00 92.06 276 ALA A C 1
ATOM 1968 O O . ALA A 1 276 ? -18.970 -3.912 11.279 1.00 92.06 276 ALA A O 1
ATOM 1969 N N . GLY A 1 277 ? -18.448 -1.902 12.129 1.00 92.31 277 GLY A N 1
ATOM 1970 C CA . GLY A 1 277 ? -19.618 -1.750 13.003 1.00 92.31 277 GLY A CA 1
ATOM 1971 C C . GLY A 1 277 ? -19.325 -1.918 14.499 1.00 92.31 277 GLY A C 1
ATOM 1972 O O . GLY A 1 277 ? -20.141 -1.518 15.331 1.00 92.31 277 GLY A O 1
ATOM 1973 N N . GLU A 1 278 ? -18.142 -2.407 14.879 1.00 93.12 278 GLU A N 1
ATOM 1974 C CA . GLU A 1 278 ? -17.737 -2.651 16.271 1.00 93.12 278 GLU A CA 1
ATOM 1975 C C . GLU A 1 278 ? -17.260 -1.371 16.993 1.00 93.12 278 GLU A C 1
ATOM 1977 O O . GLU A 1 278 ? -16.214 -1.319 17.646 1.00 93.12 278 GLU A O 1
ATOM 1982 N N . THR A 1 279 ? -18.034 -0.291 16.883 1.00 94.19 279 THR A N 1
ATOM 1983 C CA . THR A 1 279 ? -17.664 1.049 17.376 1.00 94.19 279 THR A CA 1
ATOM 1984 C C . THR A 1 279 ? -17.348 1.093 18.879 1.00 94.19 279 THR A C 1
ATOM 1986 O O . THR A 1 279 ? -16.422 1.795 19.291 1.00 94.19 279 THR A O 1
ATOM 1989 N N . ALA A 1 280 ? -18.054 0.307 19.700 1.00 93.19 280 ALA A N 1
ATOM 1990 C CA . ALA A 1 280 ? -17.799 0.196 21.138 1.00 93.19 280 ALA A CA 1
ATOM 1991 C C . ALA A 1 280 ? -16.459 -0.498 21.454 1.00 93.19 280 ALA A C 1
ATOM 1993 O O . ALA A 1 280 ? -15.712 -0.030 22.319 1.00 93.19 280 ALA A O 1
ATOM 1994 N N . LEU A 1 281 ? -16.115 -1.568 20.724 1.00 93.75 281 LEU A N 1
ATOM 1995 C CA . LEU A 1 281 ? -14.822 -2.242 20.866 1.00 93.75 281 LEU A CA 1
ATOM 1996 C C . LEU A 1 281 ? -13.686 -1.310 20.447 1.00 93.75 281 LEU A C 1
ATOM 1998 O O . LEU A 1 281 ? -12.709 -1.166 21.182 1.00 93.75 281 LEU A O 1
ATOM 2002 N N . ALA A 1 282 ? -13.831 -0.651 19.298 1.00 95.38 282 ALA A N 1
ATOM 2003 C CA . ALA A 1 282 ? -12.853 0.292 18.774 1.00 95.38 282 ALA A CA 1
ATOM 2004 C C . ALA A 1 282 ? -12.566 1.439 19.756 1.00 95.38 282 ALA A C 1
ATOM 2006 O O . ALA A 1 282 ? -11.404 1.773 20.003 1.00 95.38 282 ALA A O 1
ATOM 2007 N N . ALA A 1 283 ? -13.608 2.003 20.378 1.00 95.38 283 ALA A N 1
ATOM 2008 C CA . ALA A 1 283 ? -13.457 3.002 21.433 1.00 95.38 283 ALA A CA 1
ATOM 2009 C C . ALA A 1 283 ? -12.656 2.446 22.626 1.00 95.38 283 ALA A C 1
ATOM 2011 O O . ALA A 1 283 ? -11.661 3.047 23.032 1.00 95.38 283 ALA A O 1
ATOM 2012 N N . ALA A 1 284 ? -13.006 1.258 23.130 1.00 95.62 284 ALA A N 1
ATOM 2013 C CA . ALA A 1 284 ? -12.296 0.614 24.238 1.00 95.62 284 ALA A CA 1
ATOM 2014 C C . ALA A 1 284 ? -10.853 0.183 23.888 1.00 95.62 284 ALA A C 1
ATOM 2016 O O . ALA A 1 284 ? -9.983 0.125 24.762 1.00 95.62 284 ALA A O 1
ATOM 2017 N N . GLN A 1 285 ? -10.562 -0.138 22.626 1.00 95.12 285 GLN A N 1
ATOM 2018 C CA . GLN A 1 285 ? -9.207 -0.396 22.130 1.00 95.12 285 GLN A CA 1
ATOM 2019 C C . GLN A 1 285 ? -8.379 0.896 22.117 1.00 95.12 285 GLN A C 1
ATOM 2021 O O . GLN A 1 285 ? -7.285 0.922 22.681 1.00 95.12 285 GLN A O 1
ATOM 2026 N N . LEU A 1 286 ? -8.914 1.988 21.566 1.00 96.69 286 LEU A N 1
ATOM 2027 C CA . LEU A 1 286 ? -8.205 3.266 21.469 1.00 96.69 286 LEU A CA 1
ATOM 2028 C C . LEU A 1 286 ? -8.059 3.990 22.819 1.00 96.69 286 LEU A C 1
ATOM 2030 O O . LEU A 1 286 ? -7.056 4.665 23.047 1.00 96.69 286 LEU A O 1
ATOM 2034 N N . ASP A 1 287 ? -8.999 3.813 23.747 1.00 96.25 287 ASP A N 1
ATOM 2035 C CA . ASP A 1 287 ? -8.880 4.324 25.117 1.00 96.25 287 ASP A CA 1
ATOM 2036 C C . ASP A 1 287 ? -7.785 3.578 25.895 1.00 96.25 287 ASP A C 1
ATOM 2038 O O . ASP A 1 287 ? -6.980 4.201 26.594 1.00 96.25 287 ASP A O 1
ATOM 2042 N N . ARG A 1 288 ? -7.667 2.254 25.703 1.00 95.25 288 ARG A N 1
ATOM 2043 C CA . ARG A 1 288 ? -6.533 1.467 26.220 1.00 95.25 288 ARG A CA 1
ATOM 2044 C C . ARG A 1 288 ? -5.211 1.863 25.562 1.00 95.25 288 ARG A C 1
ATOM 2046 O O . ARG A 1 288 ? -4.214 1.973 26.272 1.00 95.25 288 ARG A O 1
ATOM 2053 N N . ALA A 1 289 ? -5.191 2.113 24.252 1.00 95.38 289 ALA A N 1
ATOM 2054 C CA . ALA A 1 289 ? -4.011 2.601 23.534 1.00 95.38 289 ALA A CA 1
ATOM 2055 C C . ALA A 1 289 ? -3.523 3.947 24.099 1.00 95.38 289 ALA A C 1
ATOM 2057 O O . ALA A 1 289 ? -2.331 4.113 24.365 1.00 95.38 289 ALA A O 1
ATOM 2058 N N . LEU A 1 290 ? -4.456 4.871 24.358 1.00 95.88 290 LEU A N 1
ATOM 2059 C CA . LEU A 1 290 ? -4.187 6.186 24.940 1.00 95.88 290 LEU A CA 1
ATOM 2060 C C . LEU A 1 290 ? -3.675 6.083 26.384 1.00 95.88 290 LEU A C 1
ATOM 2062 O O . LEU A 1 290 ? -2.718 6.767 26.736 1.00 95.88 290 LEU A O 1
ATOM 2066 N N . GLY A 1 291 ? -4.290 5.228 27.207 1.00 95.31 291 GLY A N 1
ATOM 2067 C CA . GLY A 1 2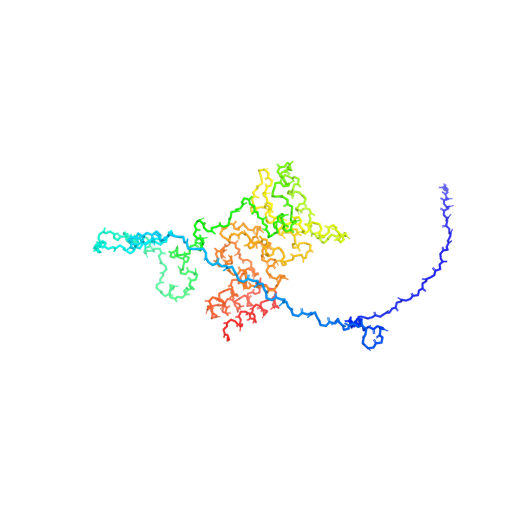91 ? -3.894 5.023 28.604 1.00 95.31 291 GLY A CA 1
ATOM 2068 C C . GLY A 1 291 ? -2.558 4.291 28.773 1.00 95.31 291 GLY A C 1
ATOM 2069 O O . GLY A 1 291 ? -1.824 4.575 29.714 1.00 95.31 291 GLY A O 1
ATOM 2070 N N . ARG A 1 292 ? -2.221 3.375 27.855 1.00 95.12 292 ARG A N 1
ATOM 2071 C CA . ARG A 1 292 ? -0.934 2.655 27.831 1.00 95.12 292 ARG A CA 1
ATOM 2072 C C . ARG A 1 292 ? 0.194 3.435 27.150 1.00 95.12 292 ARG A C 1
ATOM 2074 O O . ARG A 1 292 ? 1.352 3.100 27.366 1.00 95.12 292 ARG A O 1
ATOM 2081 N N . GLY A 1 293 ? -0.127 4.431 26.322 1.00 94.19 293 GLY A N 1
ATOM 2082 C CA . GLY A 1 293 ? 0.864 5.203 25.568 1.00 94.19 293 GLY A CA 1
ATOM 2083 C C . GLY A 1 293 ? 1.569 4.402 24.467 1.00 94.19 293 GLY A C 1
ATOM 2084 O O . GLY A 1 293 ? 2.759 4.602 24.250 1.00 94.19 293 GLY A O 1
ATOM 2085 N N . ILE A 1 294 ? 0.859 3.494 23.781 1.00 92.94 294 ILE A N 1
ATOM 2086 C CA . ILE A 1 294 ? 1.455 2.609 22.751 1.00 92.94 294 ILE A CA 1
ATOM 2087 C C . ILE A 1 294 ? 1.922 3.348 21.484 1.00 92.94 294 ILE A C 1
ATOM 2089 O O . ILE A 1 294 ? 2.655 2.789 20.676 1.00 92.94 294 ILE A O 1
ATOM 2093 N N . ALA A 1 295 ? 1.460 4.584 21.300 1.00 94.50 295 ALA A N 1
ATOM 2094 C CA . ALA A 1 295 ? 1.762 5.471 20.185 1.00 94.50 295 ALA A CA 1
ATOM 2095 C C . ALA A 1 295 ? 1.701 6.934 20.678 1.00 94.50 295 ALA A C 1
ATOM 2097 O O . ALA A 1 295 ? 1.163 7.189 21.767 1.00 94.50 295 ALA A O 1
ATOM 2098 N N . PRO A 1 296 ? 2.222 7.919 19.919 1.00 96.25 296 PRO A N 1
ATOM 2099 C CA . PRO A 1 296 ? 2.154 9.320 20.313 1.00 96.25 296 PRO A CA 1
ATOM 2100 C C . PRO A 1 296 ? 0.712 9.774 20.567 1.00 96.25 296 PRO A C 1
ATOM 2102 O O . PRO A 1 296 ? -0.217 9.465 19.821 1.00 96.25 296 PRO A O 1
ATOM 2105 N N . ARG A 1 297 ? 0.512 10.558 21.634 1.00 96.44 297 ARG A N 1
ATOM 2106 C CA . ARG A 1 297 ? -0.825 10.962 22.106 1.00 96.44 297 ARG A CA 1
ATOM 2107 C C . ARG A 1 297 ? -1.682 11.632 21.025 1.00 96.44 297 ARG A C 1
ATOM 2109 O O . ARG A 1 297 ? -2.901 11.491 21.053 1.00 96.44 297 ARG A O 1
ATOM 2116 N N . ILE A 1 298 ? -1.066 12.385 20.113 1.00 96.75 298 ILE A N 1
ATOM 2117 C CA . ILE A 1 298 ? -1.780 13.053 19.019 1.00 96.75 298 ILE A CA 1
ATOM 2118 C C . ILE A 1 298 ? -2.338 12.049 18.002 1.00 96.75 298 ILE A C 1
ATOM 2120 O O . ILE A 1 298 ? -3.486 12.201 17.590 1.00 96.75 298 ILE A O 1
ATOM 2124 N N . ASP A 1 299 ? -1.594 10.988 17.695 1.00 95.88 299 ASP A N 1
ATOM 2125 C CA . ASP A 1 299 ? -1.981 9.976 16.709 1.00 95.88 299 ASP A CA 1
ATOM 2126 C C . ASP A 1 299 ? -3.138 9.127 17.238 1.00 95.88 299 ASP A C 1
ATOM 2128 O O . ASP A 1 299 ? -4.132 8.937 16.541 1.00 95.88 299 ASP A O 1
ATOM 2132 N N . VAL A 1 300 ? -3.098 8.742 18.520 1.00 97.19 300 VAL A N 1
ATOM 2133 C CA . VAL A 1 300 ? -4.223 8.039 19.165 1.00 97.19 300 VAL A CA 1
ATOM 2134 C C . VAL A 1 300 ? -5.481 8.916 19.208 1.00 97.19 300 VAL A C 1
ATOM 2136 O O . VAL A 1 300 ? -6.591 8.431 18.993 1.00 97.19 300 VAL A O 1
ATOM 2139 N N . LEU A 1 301 ? -5.347 10.226 19.450 1.00 96.81 301 LEU A N 1
ATOM 2140 C CA . LEU A 1 301 ? -6.487 11.150 19.415 1.00 96.81 301 LEU A CA 1
ATOM 2141 C C . LEU A 1 301 ? -7.031 11.360 17.991 1.00 96.81 301 LEU A C 1
ATOM 2143 O O . LEU A 1 301 ? -8.245 11.497 17.825 1.00 96.81 301 LEU A O 1
ATOM 2147 N N . LEU A 1 302 ? -6.167 11.345 16.972 1.00 96.06 302 LEU A N 1
ATOM 2148 C CA . LEU A 1 302 ? -6.570 11.382 15.567 1.00 96.06 302 LEU A CA 1
ATOM 2149 C C . LEU A 1 302 ? -7.293 10.087 15.167 1.00 96.06 302 LEU A C 1
ATOM 2151 O O . LEU A 1 302 ? -8.377 10.160 14.589 1.00 96.06 302 LEU A O 1
ATOM 2155 N N . ALA A 1 303 ? -6.768 8.925 15.564 1.00 96.19 303 ALA A N 1
ATOM 2156 C CA . ALA A 1 303 ? -7.400 7.623 15.373 1.00 96.19 303 ALA A CA 1
ATOM 2157 C C . ALA A 1 303 ? -8.783 7.559 16.043 1.00 96.19 303 ALA A C 1
ATOM 2159 O O . ALA A 1 303 ? -9.751 7.174 15.393 1.00 96.19 303 ALA A O 1
ATOM 2160 N N . ARG A 1 304 ? -8.927 8.042 17.291 1.00 96.00 304 ARG A N 1
ATOM 2161 C CA . ARG A 1 304 ? -10.235 8.168 17.979 1.00 96.00 304 ARG A CA 1
ATOM 2162 C C . ARG A 1 304 ? -11.207 9.059 17.211 1.00 96.00 304 ARG A C 1
ATOM 2164 O O . ARG A 1 304 ? -12.383 8.722 17.096 1.00 96.00 304 ARG A O 1
ATOM 2171 N N . ARG A 1 305 ? -10.735 10.184 16.662 1.00 96.00 305 ARG A N 1
ATOM 2172 C CA . ARG A 1 305 ? -11.570 11.087 15.856 1.00 96.00 305 ARG A CA 1
ATOM 2173 C C . ARG A 1 305 ? -12.008 10.454 14.532 1.00 96.00 305 ARG A C 1
ATOM 2175 O O . ARG A 1 305 ? -13.137 10.699 14.117 1.00 96.00 305 ARG A O 1
ATOM 2182 N N . PHE A 1 306 ? -11.136 9.680 13.889 1.00 95.94 306 PHE A N 1
ATOM 2183 C CA . PHE A 1 306 ? -11.418 9.003 12.623 1.00 95.94 306 PHE A CA 1
ATOM 2184 C C . PHE A 1 306 ? -12.350 7.797 12.819 1.00 95.94 306 PHE A C 1
ATOM 2186 O O . PHE A 1 306 ? -13.405 7.737 12.199 1.00 95.94 306 PHE A O 1
ATOM 2193 N N . ALA A 1 307 ? -12.044 6.901 13.761 1.00 96.19 307 ALA A N 1
ATOM 2194 C CA . ALA A 1 307 ? -12.910 5.779 14.136 1.00 96.19 307 ALA A CA 1
ATOM 2195 C C . ALA A 1 307 ? -14.301 6.254 14.605 1.00 96.19 307 ALA A C 1
ATOM 2197 O O . ALA A 1 307 ? -15.325 5.716 14.194 1.00 96.19 307 ALA A O 1
ATOM 2198 N N . GLY A 1 308 ? -14.357 7.337 15.392 1.00 94.25 308 GLY A N 1
ATOM 2199 C CA . GLY A 1 308 ? -15.600 7.978 15.837 1.00 94.25 308 GLY A CA 1
ATOM 2200 C C . GLY A 1 308 ? -16.400 8.710 14.745 1.00 94.25 308 GLY A C 1
ATOM 2201 O O . GLY A 1 308 ? -17.375 9.396 15.068 1.00 94.25 308 GLY A O 1
ATOM 2202 N N . ALA A 1 309 ? -15.994 8.619 13.474 1.00 94.69 309 ALA A N 1
ATOM 2203 C CA . ALA A 1 309 ? -16.811 9.012 12.329 1.00 94.69 309 ALA A CA 1
ATOM 2204 C C . ALA A 1 309 ? -17.651 7.847 11.769 1.00 94.69 309 ALA A C 1
ATOM 2206 O O . ALA A 1 309 ? -18.641 8.115 11.101 1.00 94.69 309 ALA A O 1
ATOM 2207 N N . ALA A 1 310 ? -17.302 6.586 12.062 1.00 91.75 310 ALA A N 1
ATOM 2208 C CA . ALA A 1 310 ? -18.024 5.407 11.569 1.00 91.75 310 ALA A CA 1
ATOM 2209 C C . ALA A 1 310 ? -19.385 5.170 12.257 1.00 91.75 310 ALA A C 1
ATOM 2211 O O . ALA A 1 310 ? -20.256 4.521 11.690 1.00 91.75 310 ALA A O 1
ATOM 2212 N N . GLY A 1 311 ? -19.568 5.691 13.476 1.00 77.44 311 GLY A N 1
ATOM 2213 C CA . GLY A 1 311 ? -20.798 5.560 14.271 1.00 77.44 311 GLY A CA 1
ATOM 2214 C C . GLY A 1 311 ? -21.659 6.827 14.321 1.00 77.44 311 GLY A C 1
ATOM 2215 O O . GLY A 1 311 ? -22.208 7.122 15.382 1.00 77.44 311 GLY A O 1
ATOM 2216 N N . ARG A 1 312 ? -21.702 7.616 13.240 1.00 65.19 312 ARG A N 1
ATOM 2217 C CA . ARG A 1 312 ? -22.503 8.851 13.125 1.00 65.19 312 ARG A CA 1
ATOM 2218 C C . ARG A 1 312 ? -23.532 8.763 12.008 1.00 65.19 312 ARG A C 1
ATOM 2220 O O . ARG A 1 312 ? -23.218 8.098 11.001 1.00 65.19 312 ARG A O 1
#

pLDDT: mean 81.02, std 19.3, range [35.16, 98.62]

Radius of gyration: 31.56 Å; chains: 1; bounding box: 99×81×78 Å

Secondary structure (DSSP, 8-state):
--------------------------------SPTTSS-PPPPPPPPPPPPPPPPP--PPPPPP-PPPPPTTSPP---S---GGGSPPP----HHHHHTSPPHHHHHTS-HHHHHHHTT---S-SS-GGGS--TTSB-SB-TTTTPPPTTTTTTS-HHHHHHHHHH--S--S-HHHHHHHHHHHTB-BPPPTT--HHHHHHHHHHHHHHTT-HHHHHHHHTTS-GGG--HHHHHHHHHHHHHTT-TGGGHHHHHHTTTS--SHHHHHHHHHHHHHTT-HHHHHHHHHHHHHHTSS-HHHHHHHHHHHTTTT-

Sequence (312 aa):
MAASVLALGLAGAIGGAGLAGFAAAQQRPESILPPGFDDPTPAPPPRPAPAPTPTPGTTPAPPATGPAALPGMPAPSTAPFNPAALPSLPSITDDELAALPSLEKLESMSTEELDQLLGLKSKSDIPPGARRALTRVGVLASDEGGLPPVALAKQPAALVRAALAGTKGPLVSRWGHILLRRALVSRLAPPQGMDAVEFAALRARALNGMGEYALARALVQDIDTADWSTDLTSEALIAYLASGDVTGACPSVRLQGSVRDDGEWQMLQAICNAYAGETALAAAQLDRALGRGIAPRIDVLLARRFAGAAGR